Protein AF-0000000080755900 (afdb_homodimer)

Organism: Azotobacter vinelandii (strain DJ / ATCC BAA-1303) (NCBI:txid322710)

Foldseek 3Di:
DVLLLVLLLVLLCVLQVQLVCCLVPVQVVQVVVVDHDPDPVSSVVSNCVSRVVSNVLSVLSVVQSVDPVSSLVNLVVLLVVLVVVLVVVVVCCVVVVDDDDPVRVVVNVVSVVSNVSSVVVNVPRPDDPDPDPPDPPDPDPCVVVVVVVVVVVPPPDPPDPPPPPPD/DVLLLVLLLVLLCVLQVQLVCCLVPVQVVQVVVVDHDPDPVSSVVSNCVSRVVSNVLSVLSVVQSVDPVSSLVNLVVLLVVLVVVLVVVVVCCVVVVDDDDPVRVVVNVVSVVSNVSSVVVNVPRPDDPDPDPPDPPDPDPCVVVVVVVVVVVPPDDPPDPPPPPPD

Sequence (334 aa):
MLFARIVLLLQVVVMGGVGLAYWLRPYEMANLNGMLLMEAVSASNTRVYYGGLQLGLALFLLWSTRRPERVRSALVLLVMMQAALVLARIGALWLDGGTLRNLDIGALSYKLLSALLALLALYRLKPEPAVAPPLPATPAPGAFDDDFERLHRQEPSPDRPDETRHDMLFARIVLLLQVVVMGGVGLAYWLRPYEMANLNGMLLMEAVSASNTRVYYGGLQLGLALFLLWSTRRPERVRSALVLLVMMQAALVLARIGALWLDGGTLRNLDIGALSYKLLSALLALLALYRLKPEPAVAPPLPATPAPGAFDDDFERLHRQEPSPDRPDETRHD

InterPro domains:
  IPR025597 Protein of unknown function DUF4345 [PF14248] (4-121)

pLDDT: mean 84.75, std 16.72, range [31.64, 98.81]

Structure (mmCIF, N/CA/C/O backbone):
data_AF-0000000080755900-model_v1
#
loop_
_entity.id
_entity.type
_entity.pdbx_description
1 polymer 'DUF4345 domain-containing protein'
#
loop_
_atom_site.group_PDB
_atom_site.id
_atom_site.type_symbol
_atom_site.label_atom_id
_atom_site.label_alt_id
_atom_site.label_comp_id
_atom_site.label_asym_id
_atom_site.label_entity_id
_atom_site.label_seq_id
_atom_site.pdbx_PDB_ins_code
_atom_site.Cartn_x
_atom_site.Cartn_y
_atom_site.Cartn_z
_atom_site.occupancy
_atom_site.B_iso_or_equiv
_atom_site.auth_seq_id
_atom_site.auth_comp_id
_atom_site.auth_asym_id
_atom_site.auth_atom_id
_atom_site.pdbx_PDB_model_num
ATOM 1 N N . MET A 1 1 ? 12.922 20.359 1.308 1 90.38 1 MET A N 1
ATOM 2 C CA . MET A 1 1 ? 11.719 19.844 0.654 1 90.38 1 MET A CA 1
ATOM 3 C C . MET A 1 1 ? 12.062 19.172 -0.674 1 90.38 1 MET A C 1
ATOM 5 O O . MET A 1 1 ? 11.391 18.234 -1.091 1 90.38 1 MET A O 1
ATOM 9 N N . LEU A 1 2 ? 13.133 19.656 -1.317 1 93.62 2 LEU A N 1
ATOM 10 C CA . LEU A 1 2 ? 13.477 19.094 -2.619 1 93.62 2 LEU A CA 1
ATOM 11 C C . LEU A 1 2 ? 13.898 17.625 -2.486 1 93.62 2 LEU A C 1
ATOM 13 O O . LEU A 1 2 ? 13.461 16.781 -3.264 1 93.62 2 LEU A O 1
ATOM 17 N N . PHE A 1 3 ? 14.773 17.359 -1.574 1 97.19 3 PHE A N 1
ATOM 18 C CA . PHE A 1 3 ? 15.234 15.992 -1.348 1 97.19 3 PHE A CA 1
ATOM 19 C C . PHE A 1 3 ? 14.062 15.062 -1.077 1 97.19 3 PHE A C 1
ATOM 21 O O . PHE A 1 3 ? 13.969 13.984 -1.67 1 97.19 3 PHE A O 1
ATOM 28 N N . ALA A 1 4 ? 13.156 15.438 -0.256 1 97.75 4 ALA A N 1
ATOM 29 C CA . ALA A 1 4 ? 11.977 14.648 0.081 1 97.75 4 ALA A CA 1
ATOM 30 C C . ALA A 1 4 ? 11.109 14.391 -1.153 1 97.75 4 ALA A C 1
ATOM 32 O O . ALA A 1 4 ? 10.625 13.281 -1.359 1 97.75 4 ALA A O 1
ATOM 33 N N . ARG A 1 5 ? 10.984 15.391 -1.95 1 97.62 5 ARG A N 1
ATOM 34 C CA . ARG A 1 5 ? 10.188 15.25 -3.166 1 97.62 5 ARG A CA 1
ATOM 35 C C . ARG A 1 5 ? 10.836 14.273 -4.137 1 97.62 5 ARG A C 1
ATOM 37 O O . ARG A 1 5 ? 10.148 13.492 -4.801 1 97.62 5 ARG A O 1
ATOM 44 N N . ILE A 1 6 ? 12.086 14.289 -4.215 1 98.19 6 ILE A N 1
ATOM 45 C CA . ILE A 1 6 ? 12.812 13.391 -5.102 1 98.19 6 ILE A CA 1
ATOM 46 C C . ILE A 1 6 ? 12.641 11.945 -4.621 1 98.19 6 ILE A C 1
ATOM 48 O O . ILE A 1 6 ? 12.414 11.039 -5.43 1 98.19 6 ILE A O 1
ATOM 52 N N . VAL A 1 7 ? 12.789 11.75 -3.291 1 98.5 7 VAL A N 1
ATOM 53 C CA . VAL A 1 7 ? 12.609 10.422 -2.713 1 98.5 7 VAL A CA 1
ATOM 54 C C . VAL A 1 7 ? 11.211 9.898 -3.039 1 98.5 7 VAL A C 1
ATOM 56 O O . VAL A 1 7 ? 11.062 8.75 -3.463 1 98.5 7 VAL A O 1
ATOM 59 N N . LEU A 1 8 ? 10.211 10.758 -2.928 1 98.75 8 LEU A N 1
ATOM 60 C CA . LEU A 1 8 ? 8.836 10.344 -3.189 1 98.75 8 LEU A CA 1
ATOM 61 C C . LEU A 1 8 ? 8.625 10.062 -4.676 1 98.75 8 LEU A C 1
ATOM 63 O O . LEU A 1 8 ? 7.996 9.07 -5.039 1 98.75 8 LEU A O 1
ATOM 67 N N . LEU A 1 9 ? 9.195 10.898 -5.531 1 98.69 9 LEU A N 1
ATOM 68 C CA . LEU A 1 9 ? 9.016 10.734 -6.969 1 98.69 9 LEU A CA 1
ATOM 69 C C . LEU A 1 9 ? 9.711 9.469 -7.465 1 98.69 9 LEU A C 1
ATOM 71 O O . LEU A 1 9 ? 9.227 8.812 -8.391 1 98.69 9 LEU A O 1
ATOM 75 N N . LEU A 1 10 ? 10.828 9.148 -6.859 1 98.56 10 LEU A N 1
ATOM 76 C CA . LEU A 1 10 ? 11.5 7.895 -7.188 1 98.56 10 LEU A CA 1
ATOM 77 C C . LEU A 1 10 ? 10.586 6.707 -6.891 1 98.56 10 LEU A C 1
ATOM 79 O O . LEU A 1 10 ? 10.5 5.773 -7.691 1 98.56 10 LEU A O 1
ATOM 83 N N . GLN A 1 11 ? 9.938 6.742 -5.777 1 98.62 11 GLN A N 1
ATOM 84 C CA . GLN A 1 11 ? 9.016 5.668 -5.414 1 98.62 11 GLN A CA 1
ATOM 85 C C . GLN A 1 11 ? 7.812 5.633 -6.359 1 98.62 11 GLN A C 1
ATOM 87 O O . GLN A 1 11 ? 7.309 4.559 -6.691 1 98.62 11 GLN A O 1
ATOM 92 N N . VAL A 1 12 ? 7.336 6.836 -6.789 1 98.81 12 VAL A N 1
ATOM 93 C CA . VAL A 1 12 ? 6.227 6.918 -7.734 1 98.81 12 VAL A CA 1
ATOM 94 C C . VAL A 1 12 ? 6.598 6.199 -9.031 1 98.81 12 VAL A C 1
ATOM 96 O O . VAL A 1 12 ? 5.801 5.43 -9.57 1 98.81 12 VAL A O 1
ATOM 99 N N . VAL A 1 13 ? 7.828 6.371 -9.492 1 98.62 13 VAL A N 1
ATOM 100 C CA . VAL A 1 13 ? 8.281 5.785 -10.75 1 98.62 13 VAL A CA 1
ATOM 101 C C . VAL A 1 13 ? 8.414 4.27 -10.602 1 98.62 13 VAL A C 1
ATOM 103 O O . VAL A 1 13 ? 7.969 3.51 -11.461 1 98.62 13 VAL A O 1
ATOM 106 N N . VAL A 1 14 ? 8.977 3.844 -9.492 1 97.75 14 VAL A N 1
ATOM 107 C CA . VAL A 1 14 ? 9.211 2.42 -9.289 1 97.75 14 VAL A CA 1
ATOM 108 C C . VAL A 1 14 ? 7.883 1.698 -9.078 1 97.75 14 VAL A C 1
ATOM 110 O O . VAL A 1 14 ? 7.57 0.741 -9.789 1 97.75 14 VAL A O 1
ATOM 113 N N . MET A 1 15 ? 7.062 2.174 -8.141 1 98 15 MET A N 1
ATOM 114 C CA . MET A 1 15 ? 5.785 1.535 -7.848 1 98 15 MET A CA 1
ATOM 115 C C . MET A 1 15 ? 4.824 1.672 -9.023 1 98 15 MET A C 1
ATOM 117 O O . MET A 1 15 ? 4.078 0.742 -9.336 1 98 15 MET A O 1
ATOM 121 N N . GLY A 1 16 ? 4.863 2.861 -9.648 1 98.44 16 GLY A N 1
ATOM 122 C CA . GLY A 1 16 ? 4.035 3.039 -10.828 1 98.44 16 GLY A CA 1
ATOM 123 C C . GLY A 1 16 ? 4.434 2.135 -11.977 1 98.44 16 GLY A C 1
ATOM 124 O O . GLY A 1 16 ? 3.576 1.533 -12.625 1 98.44 16 GLY A O 1
ATOM 125 N N . GLY A 1 17 ? 5.738 1.988 -12.266 1 98.06 17 GLY A N 1
ATOM 126 C CA . GLY A 1 17 ? 6.234 1.142 -13.336 1 98.06 17 GLY A CA 1
ATOM 127 C C . GLY A 1 17 ? 5.98 -0.335 -13.094 1 98.06 17 GLY A C 1
ATOM 128 O O . GLY A 1 17 ? 5.465 -1.03 -13.977 1 98.06 17 GLY A O 1
ATOM 129 N N . VAL A 1 18 ? 6.281 -0.802 -11.898 1 96.44 18 VAL A N 1
ATOM 130 C CA . VAL A 1 18 ? 6.078 -2.207 -11.562 1 96.44 18 VAL A CA 1
ATOM 131 C C . VAL A 1 18 ? 4.582 -2.516 -11.516 1 96.44 18 VAL A C 1
ATOM 133 O O . VAL A 1 18 ? 4.141 -3.561 -12 1 96.44 18 VAL A O 1
ATOM 136 N N . GLY A 1 19 ? 3.812 -1.595 -10.883 1 97.88 19 GLY A N 1
ATOM 137 C CA . GLY A 1 19 ? 2.369 -1.772 -10.859 1 97.88 19 GLY A CA 1
ATOM 138 C C . GLY A 1 19 ? 1.753 -1.874 -12.234 1 97.88 19 GLY A C 1
ATOM 139 O O . GLY A 1 19 ? 0.898 -2.729 -12.484 1 97.88 19 GLY A O 1
ATOM 140 N N . LEU A 1 20 ? 2.223 -1.059 -13.133 1 98.12 20 LEU A N 1
ATOM 141 C CA . LEU A 1 20 ? 1.712 -1.08 -14.492 1 98.12 20 LEU A CA 1
ATOM 142 C C . LEU A 1 20 ? 2.123 -2.363 -15.211 1 98.12 20 LEU A C 1
ATOM 144 O O . LEU A 1 20 ? 1.337 -2.936 -15.969 1 98.12 20 LEU A O 1
ATOM 148 N N . ALA A 1 21 ? 3.324 -2.812 -15 1 97.69 21 ALA A N 1
ATOM 149 C CA . ALA A 1 21 ? 3.801 -4.055 -15.602 1 97.69 21 ALA A CA 1
ATOM 150 C C . ALA A 1 21 ? 2.953 -5.242 -15.148 1 97.69 21 ALA A C 1
ATOM 152 O O . ALA A 1 21 ? 2.541 -6.066 -15.977 1 97.69 21 ALA A O 1
ATOM 153 N N . TYR A 1 22 ? 2.664 -5.234 -13.852 1 96.69 22 TYR A N 1
ATOM 154 C CA . TYR A 1 22 ? 1.841 -6.316 -13.328 1 96.69 22 TYR A CA 1
ATOM 155 C C . TYR A 1 22 ? 0.411 -6.215 -13.844 1 96.69 22 TYR A C 1
ATOM 157 O O . TYR A 1 22 ? -0.25 -7.234 -14.062 1 96.69 22 TYR A O 1
ATOM 165 N N . TRP A 1 23 ? -0.038 -5.031 -13.969 1 97.25 23 TRP A N 1
ATOM 166 C CA . TRP A 1 23 ? -1.414 -4.883 -14.43 1 97.25 23 TRP A CA 1
ATOM 167 C C . TRP A 1 23 ? -1.537 -5.258 -15.906 1 97.25 23 TRP A C 1
ATOM 169 O O . TRP A 1 23 ? -2.514 -5.891 -16.312 1 97.25 23 TRP A O 1
ATOM 179 N N . LEU A 1 24 ? -0.53 -5.02 -16.766 1 96.38 24 LEU A N 1
ATOM 180 C CA . LEU A 1 24 ? -0.578 -5.262 -18.203 1 96.38 24 LEU A CA 1
ATOM 181 C C . LEU A 1 24 ? -0.178 -6.699 -18.531 1 96.38 24 LEU A C 1
ATOM 183 O O . LEU A 1 24 ? -0.699 -7.297 -19.469 1 96.38 24 LEU A O 1
ATOM 187 N N . ARG A 1 25 ? 0.785 -7.242 -17.766 1 96.5 25 ARG A N 1
ATOM 188 C CA . ARG A 1 25 ? 1.339 -8.555 -18.062 1 96.5 25 ARG A CA 1
ATOM 189 C C . ARG A 1 25 ? 1.403 -9.422 -16.812 1 96.5 25 ARG A C 1
ATOM 191 O O . ARG A 1 25 ? 2.482 -9.867 -16.422 1 96.5 25 ARG A O 1
ATOM 198 N N . PRO A 1 26 ? 0.242 -9.734 -16.297 1 95.31 26 PRO A N 1
ATOM 199 C CA . PRO A 1 26 ? 0.226 -10.469 -15.023 1 95.31 26 PRO A CA 1
ATOM 200 C C . PRO A 1 26 ? 0.859 -11.852 -15.133 1 95.31 26 PRO A C 1
ATOM 202 O O . PRO A 1 26 ? 1.551 -12.297 -14.211 1 95.31 26 PRO A O 1
ATOM 205 N N . TYR A 1 27 ? 0.746 -12.578 -16.281 1 94.56 27 TYR A N 1
ATOM 206 C CA . TYR A 1 27 ? 1.288 -13.922 -16.438 1 94.56 27 TYR A CA 1
ATOM 207 C C . TYR A 1 27 ? 2.811 -13.898 -16.484 1 94.56 27 TYR A C 1
ATOM 209 O O . TYR A 1 27 ? 3.471 -14.656 -15.773 1 94.56 27 TYR A O 1
ATOM 217 N N . GLU A 1 28 ? 3.283 -12.977 -17.266 1 95.38 28 GLU A N 1
ATOM 218 C CA . GLU A 1 28 ? 4.73 -12.875 -17.406 1 95.38 28 GLU A CA 1
ATOM 219 C C . GLU A 1 28 ? 5.387 -12.461 -16.094 1 95.38 28 GLU A C 1
ATOM 221 O O . GLU A 1 28 ? 6.398 -13.031 -15.688 1 95.38 28 GLU A O 1
ATOM 226 N N . MET A 1 29 ? 4.773 -11.539 -15.453 1 94.25 29 MET A N 1
ATOM 227 C CA . MET A 1 29 ? 5.34 -11.047 -14.203 1 94.25 29 MET A CA 1
ATOM 228 C C . MET A 1 29 ? 5.273 -12.109 -13.117 1 94.25 29 MET A C 1
ATOM 230 O O . MET A 1 29 ? 6.219 -12.273 -12.344 1 94.25 29 MET A O 1
ATOM 234 N N . ALA A 1 30 ? 4.203 -12.828 -13.039 1 92.75 30 ALA A N 1
ATOM 235 C CA . ALA A 1 30 ? 4.059 -13.906 -12.062 1 92.75 30 ALA A CA 1
ATOM 236 C C . ALA A 1 30 ? 5.074 -15.016 -12.32 1 92.75 30 ALA A C 1
ATOM 238 O O . ALA A 1 30 ? 5.68 -15.547 -11.383 1 92.75 30 ALA A O 1
ATOM 239 N N . ASN A 1 31 ? 5.273 -15.305 -13.562 1 92 31 ASN A N 1
ATOM 240 C CA . ASN A 1 31 ? 6.223 -16.359 -13.93 1 92 31 ASN A CA 1
ATOM 241 C C . ASN A 1 31 ? 7.648 -15.977 -13.547 1 92 31 ASN A C 1
ATOM 243 O O . ASN A 1 31 ? 8.43 -16.828 -13.117 1 92 31 ASN A O 1
ATOM 247 N N . LEU A 1 32 ? 7.957 -14.703 -13.68 1 88.38 32 LEU A N 1
ATOM 248 C CA . LEU A 1 32 ? 9.273 -14.203 -13.289 1 88.38 32 LEU A CA 1
ATOM 249 C C . LEU A 1 32 ? 9.516 -14.422 -11.797 1 88.38 32 LEU A C 1
ATOM 251 O O . LEU A 1 32 ? 10.664 -14.594 -11.375 1 88.38 32 LEU A O 1
ATOM 255 N N . ASN A 1 33 ? 8.414 -14.609 -11 1 87.38 33 ASN A N 1
ATOM 256 C CA . ASN A 1 33 ? 8.516 -14.781 -9.555 1 87.38 33 ASN A CA 1
ATOM 257 C C . ASN A 1 33 ? 8.281 -16.234 -9.148 1 87.38 33 ASN A C 1
ATOM 259 O O . ASN A 1 33 ? 8.109 -16.531 -7.965 1 87.38 33 ASN A O 1
ATOM 263 N N . GLY A 1 34 ? 8.156 -17.109 -10.172 1 88.69 34 GLY A N 1
ATOM 264 C CA . GLY A 1 34 ? 7.988 -18.531 -9.891 1 88.69 34 GLY A CA 1
ATOM 265 C C . GLY A 1 34 ? 6.562 -18.891 -9.531 1 88.69 34 GLY A C 1
ATOM 266 O O . GLY A 1 34 ? 6.332 -19.812 -8.742 1 88.69 34 GLY A O 1
ATOM 267 N N . MET A 1 35 ? 5.684 -18.109 -10.016 1 91.81 35 MET A N 1
ATOM 268 C CA . MET A 1 35 ? 4.266 -18.359 -9.781 1 91.81 35 MET A CA 1
ATOM 269 C C . MET A 1 35 ? 3.561 -18.75 -11.078 1 91.81 35 MET A C 1
ATOM 271 O O . MET A 1 35 ? 3.859 -18.188 -12.141 1 91.81 35 MET A O 1
ATOM 275 N N . LEU A 1 36 ? 2.68 -19.672 -10.906 1 93.06 36 LEU A N 1
ATOM 276 C CA . LEU A 1 36 ? 1.805 -20.016 -12.023 1 93.06 36 LEU A CA 1
ATOM 277 C C . LEU A 1 36 ? 0.364 -19.625 -11.727 1 93.06 36 LEU A C 1
ATOM 279 O O . LEU A 1 36 ? -0.166 -19.938 -10.656 1 93.06 36 LEU A O 1
ATOM 283 N N . LEU A 1 37 ? -0.113 -18.812 -12.656 1 92 37 LEU A N 1
ATOM 284 C CA . LEU A 1 37 ? -1.522 -18.438 -12.578 1 92 37 LEU A CA 1
ATOM 285 C C . LEU A 1 37 ? -2.391 -19.438 -13.328 1 92 37 LEU A C 1
ATOM 287 O O . LEU A 1 37 ? -2.418 -19.438 -14.562 1 92 37 LEU A O 1
ATOM 291 N N . MET A 1 38 ? -3.148 -20.234 -12.594 1 88.06 38 MET A N 1
ATOM 292 C CA . MET A 1 38 ? -3.826 -21.391 -13.188 1 88.06 38 MET A CA 1
ATOM 293 C C . MET A 1 38 ? -5.207 -21 -13.703 1 88.06 38 MET A C 1
ATOM 295 O O . MET A 1 38 ? -5.742 -21.656 -14.602 1 88.06 38 MET A O 1
ATOM 299 N N . GLU A 1 39 ? -5.801 -19.969 -13.109 1 84.12 39 GLU A N 1
ATOM 300 C CA . GLU A 1 39 ? -7.148 -19.562 -13.477 1 84.12 39 GLU A CA 1
ATOM 301 C C . GLU A 1 39 ? -7.184 -18.078 -13.867 1 84.12 39 GLU A C 1
ATOM 303 O O . GLU A 1 39 ? -6.316 -17.297 -13.453 1 84.12 39 GLU A O 1
ATOM 308 N N . ALA A 1 40 ? -8.188 -17.766 -14.625 1 83.75 40 ALA A N 1
ATOM 309 C CA . ALA A 1 40 ? -8.352 -16.391 -15.047 1 83.75 40 ALA A CA 1
ATOM 310 C C . ALA A 1 40 ? -8.516 -15.461 -13.844 1 83.75 40 ALA A C 1
ATOM 312 O O . ALA A 1 40 ? -8.062 -14.312 -13.867 1 83.75 40 ALA A O 1
ATOM 313 N N . VAL A 1 41 ? -9.094 -16.016 -12.82 1 83.38 41 VAL A N 1
ATOM 314 C CA . VAL A 1 41 ? -9.344 -15.219 -11.625 1 83.38 41 VAL A CA 1
ATOM 315 C C . VAL A 1 41 ? -8.016 -14.859 -10.953 1 83.38 41 VAL A C 1
ATOM 317 O O . VAL A 1 41 ? -7.879 -13.773 -10.383 1 83.38 41 VAL A O 1
ATOM 320 N N . SER A 1 42 ? -7.07 -15.75 -11.047 1 89.12 42 SER A N 1
ATOM 321 C CA . SER A 1 42 ? -5.781 -15.461 -10.43 1 89.12 42 SER A CA 1
ATOM 322 C C . SER A 1 42 ? -5.043 -14.359 -11.188 1 89.12 42 SER A C 1
ATOM 324 O O . SER A 1 42 ? -4.324 -13.562 -10.578 1 89.12 42 SER A O 1
ATOM 326 N N . ALA A 1 43 ? -5.188 -14.344 -12.508 1 91.12 43 ALA A N 1
ATOM 327 C CA . ALA A 1 43 ? -4.605 -13.258 -13.297 1 91.12 43 ALA A CA 1
ATOM 328 C C . ALA A 1 43 ? -5.258 -11.922 -12.945 1 91.12 43 ALA A C 1
ATOM 330 O O . ALA A 1 43 ? -4.566 -10.906 -12.797 1 91.12 43 ALA A O 1
ATOM 331 N N . SER A 1 44 ? -6.523 -11.961 -12.828 1 91.06 44 SER A N 1
ATOM 332 C CA . SER A 1 44 ? -7.262 -10.758 -12.445 1 91.06 44 SER A CA 1
ATOM 333 C C . SER A 1 44 ? -6.844 -10.266 -11.062 1 91.06 44 SER A C 1
ATOM 335 O O . SER A 1 44 ? -6.652 -9.07 -10.859 1 91.06 44 SER A O 1
ATOM 337 N N . ASN A 1 45 ? -6.66 -11.156 -10.062 1 89.69 45 ASN A N 1
ATOM 338 C CA . ASN A 1 45 ? -6.234 -10.805 -8.711 1 89.69 45 ASN A CA 1
ATOM 339 C C . ASN A 1 45 ? -4.82 -10.234 -8.703 1 89.69 45 ASN A C 1
ATOM 341 O O . ASN A 1 45 ? -4.512 -9.336 -7.922 1 89.69 45 ASN A O 1
ATOM 345 N N . THR A 1 46 ? -4 -10.805 -9.57 1 92.81 46 THR A N 1
ATOM 346 C CA . THR A 1 46 ? -2.639 -10.297 -9.695 1 92.81 46 THR A CA 1
ATOM 347 C C . THR A 1 46 ? -2.641 -8.859 -10.211 1 92.81 46 THR A C 1
ATOM 349 O O . THR A 1 46 ? -1.91 -8.008 -9.695 1 92.81 46 THR A O 1
ATOM 352 N N . ARG A 1 47 ? -3.473 -8.539 -11.18 1 95 47 ARG A N 1
ATOM 353 C CA . ARG A 1 47 ? -3.617 -7.184 -11.695 1 95 47 ARG A CA 1
ATOM 354 C C . ARG A 1 47 ? -4.062 -6.223 -10.602 1 95 47 ARG A C 1
ATOM 356 O O . ARG A 1 47 ? -3.6 -5.082 -10.539 1 95 47 ARG A O 1
ATOM 363 N N . VAL A 1 48 ? -4.914 -6.738 -9.773 1 94.38 48 VAL A N 1
ATOM 364 C CA . VAL A 1 48 ? -5.516 -5.879 -8.758 1 94.38 48 VAL A CA 1
ATOM 365 C C . VAL A 1 48 ? -4.523 -5.656 -7.617 1 94.38 48 VAL A C 1
ATOM 367 O O . VAL A 1 48 ? -4.172 -4.516 -7.309 1 94.38 48 VAL A O 1
ATOM 370 N N . TYR A 1 49 ? -3.945 -6.676 -7.066 1 93.31 49 TYR A N 1
ATOM 371 C CA . TYR A 1 49 ? -3.15 -6.555 -5.848 1 93.31 49 TYR A CA 1
ATOM 372 C C . TYR A 1 49 ? -1.735 -6.082 -6.168 1 93.31 49 TYR A C 1
ATOM 374 O O . TYR A 1 49 ? -1.244 -5.121 -5.574 1 93.31 49 TYR A O 1
ATOM 382 N N . TYR A 1 50 ? -1.064 -6.73 -7.176 1 94.06 50 TYR A N 1
ATOM 383 C CA . TYR A 1 50 ? 0.294 -6.336 -7.531 1 94.06 50 TYR A CA 1
ATOM 384 C C . TYR A 1 50 ? 0.292 -5.062 -8.367 1 94.06 50 TYR A C 1
ATOM 386 O O . TYR A 1 50 ? 1.218 -4.25 -8.273 1 94.06 50 TYR A O 1
ATOM 394 N N . GLY A 1 51 ? -0.745 -4.973 -9.18 1 96.62 51 GLY A N 1
ATOM 395 C CA . GLY A 1 51 ? -0.824 -3.809 -10.047 1 96.62 51 GLY A CA 1
ATOM 396 C C . GLY A 1 51 ? -1.554 -2.641 -9.406 1 96.62 51 GLY A C 1
ATOM 397 O O . GLY A 1 51 ? -0.935 -1.635 -9.055 1 96.62 51 GLY A O 1
ATOM 398 N N . GLY A 1 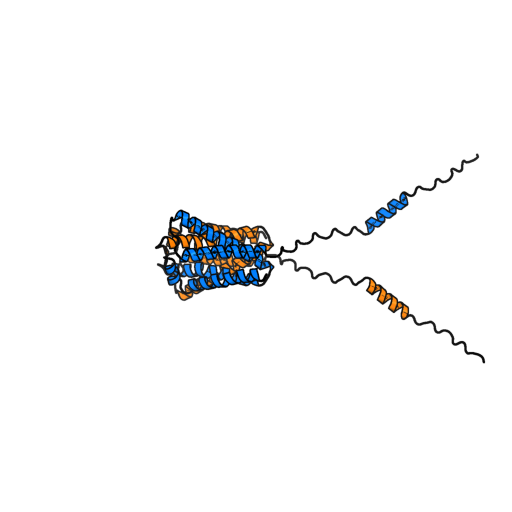52 ? -2.838 -2.838 -9.164 1 97.5 52 GLY A N 1
ATOM 399 C CA . GLY A 1 52 ? -3.707 -1.774 -8.688 1 97.5 52 GLY A CA 1
ATOM 400 C C . GLY A 1 52 ? -3.244 -1.17 -7.375 1 97.5 52 GLY A C 1
ATOM 401 O O . GLY A 1 52 ? -3.27 0.051 -7.203 1 97.5 52 GLY A O 1
ATOM 402 N N . LEU A 1 53 ? -2.875 -2.02 -6.422 1 97.5 53 LEU A N 1
ATOM 403 C CA . LEU A 1 53 ? -2.434 -1.532 -5.121 1 97.5 53 LEU A CA 1
ATOM 404 C C . LEU A 1 53 ? -1.228 -0.611 -5.266 1 97.5 53 LEU A C 1
ATOM 406 O O . LEU A 1 53 ? -1.199 0.477 -4.688 1 97.5 53 LEU A O 1
ATOM 410 N N . GLN A 1 54 ? -0.213 -1.025 -6.066 1 98.12 54 GLN A N 1
ATOM 411 C CA . GLN A 1 54 ? 0.991 -0.224 -6.258 1 98.12 54 GLN A CA 1
ATOM 412 C C . GLN A 1 54 ? 0.675 1.076 -6.992 1 98.12 54 GLN A C 1
ATOM 414 O O . GLN A 1 54 ? 1.249 2.123 -6.688 1 98.12 54 GLN A O 1
ATOM 419 N N . LEU A 1 55 ? -0.215 0.996 -7.898 1 98.56 55 LEU A N 1
ATOM 420 C CA . LEU A 1 55 ? -0.605 2.197 -8.625 1 98.56 55 LEU A CA 1
ATOM 421 C C . LEU A 1 55 ? -1.309 3.189 -7.707 1 98.56 55 LEU A C 1
ATOM 423 O O . LEU A 1 55 ? -1.091 4.398 -7.809 1 98.56 55 LEU A O 1
ATOM 427 N N . GLY A 1 56 ? -2.201 2.668 -6.836 1 98.69 56 GLY A N 1
ATOM 428 C CA . GLY A 1 56 ? -2.84 3.531 -5.855 1 98.69 56 GLY A CA 1
ATOM 429 C C . GLY A 1 56 ? -1.855 4.199 -4.914 1 98.69 56 GLY A C 1
ATOM 430 O O . GLY A 1 56 ? -1.986 5.387 -4.613 1 98.69 56 GLY A O 1
ATOM 431 N N . LEU A 1 57 ? -0.858 3.467 -4.457 1 98.75 57 LEU A N 1
ATOM 432 C CA . LEU A 1 57 ? 0.188 4.012 -3.598 1 98.75 57 LEU A CA 1
ATOM 433 C C . LEU A 1 57 ? 0.999 5.074 -4.336 1 98.75 57 LEU A C 1
ATOM 435 O O . LEU A 1 57 ? 1.318 6.121 -3.771 1 98.75 57 LEU A O 1
ATOM 439 N N . ALA A 1 58 ? 1.334 4.754 -5.602 1 98.81 58 ALA A N 1
ATOM 440 C CA . ALA A 1 58 ? 2.074 5.715 -6.414 1 98.81 58 ALA A CA 1
ATOM 441 C C . ALA A 1 58 ? 1.3 7.023 -6.559 1 98.81 58 ALA A C 1
ATOM 443 O O . ALA A 1 58 ? 1.878 8.109 -6.465 1 98.81 58 ALA A O 1
ATOM 444 N N . LEU A 1 59 ? 0.02 6.934 -6.777 1 98.81 59 LEU A N 1
ATOM 445 C CA . LEU A 1 59 ? -0.824 8.117 -6.918 1 98.81 59 LEU A CA 1
ATOM 446 C C . LEU A 1 59 ? -0.823 8.938 -5.633 1 98.81 59 LEU A C 1
ATOM 448 O O . LEU A 1 59 ? -0.743 10.164 -5.676 1 98.81 59 LEU A O 1
ATOM 452 N N . PHE A 1 60 ? -0.936 8.242 -4.488 1 98.81 60 PHE A N 1
ATOM 453 C CA . PHE A 1 60 ? -0.911 8.938 -3.207 1 98.81 60 PHE A CA 1
ATOM 454 C C . PHE A 1 60 ? 0.415 9.664 -3.012 1 98.81 60 PHE A C 1
ATOM 456 O O . PHE A 1 60 ? 0.439 10.812 -2.562 1 98.81 60 PHE A O 1
ATOM 463 N N . LEU A 1 61 ? 1.512 8.961 -3.307 1 98.81 61 LEU A N 1
ATOM 464 C CA . LEU A 1 61 ? 2.822 9.578 -3.141 1 98.81 61 LEU A CA 1
ATOM 465 C C . LEU A 1 61 ? 2.973 10.789 -4.062 1 98.81 61 LEU A C 1
ATOM 467 O O . LEU A 1 61 ? 3.525 11.812 -3.664 1 98.81 61 LEU A O 1
ATOM 471 N N . LEU A 1 62 ? 2.479 10.656 -5.301 1 98.69 62 LEU A N 1
ATOM 472 C CA . LEU A 1 62 ? 2.516 11.766 -6.242 1 98.69 62 LEU A CA 1
ATOM 473 C C . LEU A 1 62 ? 1.688 12.945 -5.727 1 98.69 62 LEU A C 1
ATOM 475 O O . LEU A 1 62 ? 2.145 14.086 -5.75 1 98.69 62 LEU A O 1
ATOM 479 N N . TRP A 1 63 ? 0.502 12.633 -5.238 1 97.88 63 TRP A N 1
ATOM 480 C CA . TRP A 1 63 ? -0.393 13.633 -4.668 1 97.88 63 TRP A CA 1
ATOM 481 C C . TRP A 1 63 ? 0.261 14.336 -3.482 1 97.88 63 TRP A C 1
ATOM 483 O O . TRP A 1 63 ? 0.103 15.547 -3.305 1 97.88 63 TRP A O 1
ATOM 493 N N . SER A 1 64 ? 0.972 13.617 -2.709 1 97.44 64 SER A N 1
ATOM 494 C CA . SER A 1 64 ? 1.566 14.141 -1.481 1 97.44 64 SER A CA 1
ATOM 495 C C . SER A 1 64 ? 2.676 15.141 -1.786 1 97.44 64 SER A C 1
ATOM 497 O O . SER A 1 64 ? 3.008 15.984 -0.948 1 97.44 64 SER A O 1
ATOM 499 N N . THR A 1 65 ? 3.287 15.078 -2.986 1 96.81 65 THR A N 1
ATOM 500 C CA . THR A 1 65 ? 4.414 15.945 -3.322 1 96.81 65 THR A CA 1
ATOM 501 C C . THR A 1 65 ? 3.957 17.391 -3.502 1 96.81 65 THR A C 1
ATOM 503 O O . THR A 1 65 ? 4.777 18.312 -3.512 1 96.81 65 THR A O 1
ATOM 506 N N . ARG A 1 66 ? 2.729 17.656 -3.562 1 94.38 66 ARG A N 1
ATOM 507 C CA . ARG A 1 66 ? 2.205 18.969 -3.93 1 94.38 66 ARG A CA 1
ATOM 508 C C . ARG A 1 66 ? 2.184 19.906 -2.727 1 94.38 66 ARG A C 1
ATOM 510 O O . ARG A 1 66 ? 2.139 21.125 -2.885 1 94.38 66 ARG A O 1
ATOM 517 N N . ARG A 1 67 ? 2.127 19.344 -1.483 1 91.12 67 ARG A N 1
ATOM 518 C CA . ARG A 1 67 ? 2.096 20.172 -0.282 1 91.12 67 ARG A CA 1
ATOM 519 C C . ARG A 1 67 ? 3.062 19.656 0.773 1 91.12 67 ARG A C 1
ATOM 521 O O . ARG A 1 67 ? 3.139 18.438 1.003 1 91.12 67 ARG A O 1
ATOM 528 N N . PRO A 1 68 ? 3.703 20.625 1.399 1 87.69 68 PRO A N 1
ATOM 529 C CA . PRO A 1 68 ? 4.699 20.219 2.396 1 87.69 68 PRO A CA 1
ATOM 530 C C . PRO A 1 68 ? 4.086 19.453 3.568 1 87.69 68 PRO A C 1
ATOM 532 O O . PRO A 1 68 ? 4.719 18.562 4.125 1 87.69 68 PRO A O 1
ATOM 535 N N . GLU A 1 69 ? 2.873 19.797 3.93 1 85.12 69 GLU A N 1
ATOM 536 C CA . GLU A 1 69 ? 2.213 19.141 5.059 1 85.12 69 GLU A CA 1
ATOM 537 C C . GLU A 1 69 ? 1.939 17.672 4.758 1 85.12 69 GLU A C 1
ATOM 539 O O . GLU A 1 69 ? 1.901 16.844 5.672 1 85.12 69 GLU A O 1
ATOM 544 N N . ARG A 1 70 ? 1.837 17.312 3.5 1 94.06 70 ARG A N 1
ATOM 545 C CA . ARG A 1 70 ? 1.511 15.961 3.066 1 94.06 70 ARG A CA 1
ATOM 546 C C . ARG A 1 70 ? 2.771 15.117 2.912 1 94.06 70 ARG A C 1
ATOM 548 O O . ARG A 1 70 ? 2.734 13.898 3.084 1 94.06 70 ARG A O 1
ATOM 555 N N . VAL A 1 71 ? 3.834 15.75 2.697 1 96.75 71 VAL A N 1
ATOM 556 C CA . VAL A 1 71 ? 5.094 15.078 2.406 1 96.75 71 VAL A CA 1
ATOM 557 C C . VAL A 1 71 ? 5.555 14.289 3.629 1 96.75 71 VAL A C 1
ATOM 559 O O . VAL A 1 71 ? 6.023 13.156 3.504 1 96.75 71 VAL A O 1
ATOM 562 N N . ARG A 1 72 ? 5.391 14.812 4.82 1 95.12 72 ARG A N 1
ATOM 563 C CA . ARG A 1 72 ? 5.824 14.125 6.031 1 95.12 72 ARG A CA 1
ATOM 564 C C . ARG A 1 72 ? 5.082 12.805 6.207 1 95.12 72 ARG A C 1
ATOM 566 O O . ARG A 1 72 ? 5.695 11.773 6.488 1 95.12 72 ARG A O 1
ATOM 573 N N . SER A 1 73 ? 3.77 12.883 6.039 1 96.31 73 SER A N 1
ATOM 574 C CA . SER A 1 73 ? 2.963 11.672 6.18 1 96.31 73 SER A CA 1
ATOM 575 C C . SER A 1 73 ? 3.359 10.617 5.148 1 96.31 73 SER A C 1
ATOM 577 O O . SER A 1 73 ? 3.416 9.43 5.461 1 96.31 73 SER A O 1
ATOM 579 N N . ALA A 1 74 ? 3.633 11.07 3.953 1 98.25 74 ALA A N 1
ATOM 580 C CA . ALA A 1 74 ? 4.027 10.148 2.889 1 98.25 74 ALA A CA 1
ATOM 581 C C . ALA A 1 74 ? 5.367 9.484 3.203 1 98.25 74 ALA A C 1
ATOM 583 O O . ALA A 1 74 ? 5.559 8.305 2.928 1 98.25 74 ALA A O 1
ATOM 584 N N . LEU A 1 75 ? 6.258 10.25 3.775 1 98.5 75 LEU A N 1
ATOM 585 C CA . LEU A 1 75 ? 7.559 9.703 4.137 1 98.5 75 LEU A CA 1
ATOM 586 C C . LEU A 1 75 ? 7.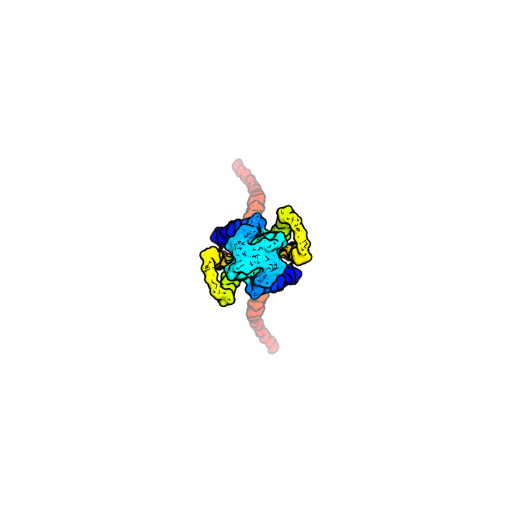43 8.688 5.27 1 98.5 75 LEU A C 1
ATOM 588 O O . LEU A 1 75 ? 8.102 7.656 5.258 1 98.5 75 LEU A O 1
ATOM 592 N N . VAL A 1 76 ? 6.602 8.953 6.23 1 97.81 76 VAL A N 1
ATOM 593 C CA . VAL A 1 76 ? 6.375 8.016 7.32 1 97.81 76 VAL A CA 1
ATOM 594 C C . VAL A 1 76 ? 5.766 6.727 6.773 1 97.81 76 VAL A C 1
ATOM 596 O O . VAL A 1 76 ? 6.156 5.629 7.176 1 97.81 76 VAL A O 1
ATOM 599 N N . LEU A 1 77 ? 4.824 6.887 5.852 1 98.69 77 LEU A N 1
ATOM 600 C CA . LEU A 1 77 ? 4.262 5.723 5.172 1 98.69 77 LEU A CA 1
ATOM 601 C C . LEU A 1 77 ? 5.359 4.887 4.527 1 98.69 77 LEU A C 1
ATOM 603 O O . LEU A 1 77 ? 5.402 3.666 4.699 1 98.69 77 LEU A O 1
ATOM 607 N N . LEU A 1 78 ? 6.215 5.555 3.838 1 98.75 78 LEU A N 1
ATOM 608 C CA . LEU A 1 78 ? 7.273 4.859 3.119 1 98.75 78 LEU A CA 1
ATOM 609 C C . LEU A 1 78 ? 8.203 4.125 4.086 1 98.75 78 LEU A C 1
ATOM 611 O O . LEU A 1 78 ? 8.594 2.984 3.832 1 98.75 78 LEU A O 1
ATOM 615 N N . VAL A 1 79 ? 8.547 4.754 5.176 1 98.56 79 VAL A N 1
ATOM 616 C CA . VAL A 1 79 ? 9.43 4.137 6.16 1 98.56 79 VAL A CA 1
ATOM 617 C C . VAL A 1 79 ? 8.766 2.889 6.734 1 98.56 79 VAL A C 1
ATOM 619 O O . VAL A 1 79 ? 9.367 1.815 6.773 1 98.56 79 VAL A O 1
ATOM 622 N N . MET A 1 80 ? 7.539 2.971 7.078 1 98.69 80 MET A N 1
ATOM 623 C CA . MET A 1 80 ? 6.844 1.855 7.715 1 98.69 80 MET A CA 1
ATOM 624 C C . MET A 1 80 ? 6.586 0.732 6.719 1 98.69 80 MET A C 1
ATOM 626 O O . MET A 1 80 ? 6.754 -0.444 7.043 1 98.69 80 MET A O 1
ATOM 630 N N . MET A 1 81 ? 6.176 1.11 5.547 1 98.69 81 MET A N 1
ATOM 631 C CA . MET A 1 81 ? 5.891 0.125 4.508 1 98.69 81 MET A CA 1
ATOM 632 C C . MET A 1 81 ? 7.156 -0.621 4.102 1 98.69 81 MET A C 1
ATOM 634 O O . MET A 1 81 ? 7.168 -1.853 4.059 1 98.69 81 MET A O 1
ATOM 638 N N . GLN A 1 82 ? 8.242 0.122 3.85 1 98.62 82 GLN A N 1
ATOM 639 C CA . GLN A 1 82 ? 9.484 -0.512 3.42 1 98.62 82 GLN A CA 1
ATOM 640 C C . GLN A 1 82 ? 10.102 -1.339 4.547 1 98.62 82 GLN A C 1
ATOM 642 O O . GLN A 1 82 ? 10.625 -2.426 4.305 1 98.62 82 GLN A O 1
ATOM 647 N N . ALA A 1 83 ? 10.062 -0.824 5.742 1 98.19 83 ALA A N 1
ATOM 648 C CA . ALA A 1 83 ? 10.57 -1.584 6.883 1 98.19 83 ALA A CA 1
ATOM 649 C C . ALA A 1 83 ? 9.805 -2.893 7.051 1 98.19 83 ALA A C 1
ATOM 651 O O . ALA A 1 83 ? 10.398 -3.938 7.328 1 98.19 83 ALA A O 1
ATOM 652 N N . ALA A 1 84 ? 8.461 -2.836 6.922 1 98.5 84 ALA A N 1
ATOM 653 C CA . ALA A 1 84 ? 7.645 -4.043 7.031 1 98.5 84 ALA A CA 1
ATOM 654 C C . ALA A 1 84 ? 8.008 -5.047 5.941 1 98.5 84 ALA A C 1
ATOM 656 O O . ALA A 1 84 ? 8.047 -6.254 6.191 1 98.5 84 ALA A O 1
ATOM 657 N N . LEU A 1 85 ? 8.242 -4.551 4.75 1 97.94 85 LEU A N 1
ATOM 658 C CA . LEU A 1 85 ? 8.625 -5.418 3.639 1 97.94 85 LEU A CA 1
ATOM 659 C C . LEU A 1 85 ? 9.969 -6.086 3.906 1 97.94 85 LEU A C 1
ATOM 661 O O . LEU A 1 85 ? 10.133 -7.281 3.65 1 97.94 85 LEU A O 1
ATOM 665 N N . VAL A 1 86 ? 10.93 -5.332 4.398 1 96.94 86 VAL A N 1
ATOM 666 C CA . VAL A 1 86 ? 12.258 -5.863 4.715 1 96.94 86 VAL A CA 1
ATOM 667 C C . VAL A 1 86 ? 12.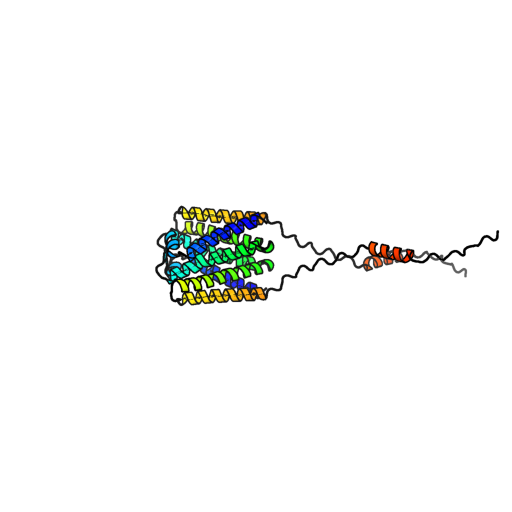141 -6.906 5.824 1 96.94 86 VAL A C 1
ATOM 669 O O . VAL A 1 86 ? 12.703 -8 5.715 1 96.94 86 VAL A O 1
ATOM 672 N N . LEU A 1 87 ? 11.406 -6.629 6.828 1 96.94 87 LEU A N 1
ATOM 673 C CA . LEU A 1 87 ? 11.234 -7.555 7.945 1 96.94 87 LEU A CA 1
ATOM 674 C C . LEU A 1 87 ? 10.508 -8.82 7.496 1 96.94 87 LEU A C 1
ATOM 676 O O . LEU A 1 87 ? 10.805 -9.914 7.977 1 96.94 87 LEU A O 1
ATOM 680 N N . ALA A 1 88 ? 9.531 -8.617 6.648 1 96.44 88 ALA A N 1
ATOM 681 C CA . ALA A 1 88 ? 8.828 -9.773 6.105 1 96.44 88 ALA A CA 1
ATOM 682 C C . ALA A 1 88 ? 9.789 -10.695 5.363 1 96.44 88 ALA A C 1
ATOM 684 O O . ALA A 1 88 ? 9.695 -11.922 5.477 1 96.44 88 ALA A O 1
ATOM 685 N N . ARG A 1 89 ? 10.711 -10.102 4.609 1 94.19 89 ARG A N 1
ATOM 686 C CA . ARG A 1 89 ? 11.688 -10.906 3.873 1 94.19 89 ARG A CA 1
ATOM 687 C C . ARG A 1 89 ? 12.641 -11.617 4.824 1 94.19 89 ARG A C 1
ATOM 689 O O . ARG A 1 89 ? 12.93 -12.797 4.648 1 94.19 89 ARG A O 1
ATOM 696 N N . ILE A 1 90 ? 13.148 -10.906 5.758 1 92.62 90 ILE A N 1
ATOM 697 C CA . ILE A 1 90 ? 14.062 -11.5 6.73 1 92.62 90 ILE A CA 1
ATOM 698 C C . ILE A 1 90 ? 13.367 -12.656 7.445 1 92.62 90 ILE A C 1
ATOM 700 O O . ILE A 1 90 ? 13.953 -13.727 7.617 1 92.62 90 ILE A O 1
ATOM 704 N N . GLY A 1 91 ? 12.117 -12.461 7.863 1 92.94 91 GLY A N 1
ATOM 705 C CA . GLY A 1 91 ? 11.344 -13.523 8.484 1 92.94 91 GLY A CA 1
ATOM 706 C C . GLY A 1 91 ? 11.117 -14.703 7.559 1 92.94 91 GLY A C 1
ATOM 707 O O . GLY A 1 91 ? 11.188 -15.859 7.992 1 92.94 91 GLY A O 1
ATOM 708 N N . ALA A 1 92 ? 10.805 -14.367 6.324 1 90.56 92 ALA A N 1
ATOM 709 C CA . ALA A 1 92 ? 10.57 -15.422 5.348 1 90.56 92 ALA A CA 1
ATOM 710 C C . ALA A 1 92 ? 11.828 -16.25 5.129 1 90.56 92 ALA A C 1
ATOM 712 O O . ALA A 1 92 ? 11.758 -17.484 4.992 1 90.56 92 ALA A O 1
ATOM 713 N N . LEU A 1 93 ? 12.992 -15.641 5.062 1 86.75 93 LEU A N 1
ATOM 714 C CA . LEU A 1 93 ? 14.258 -16.344 4.891 1 86.75 93 LEU A CA 1
ATOM 715 C C . LEU A 1 93 ? 14.523 -17.266 6.07 1 86.75 93 LEU A C 1
ATOM 717 O O . LEU A 1 93 ? 15.039 -18.375 5.891 1 86.75 93 LEU A O 1
ATOM 721 N N . TRP A 1 94 ? 14.211 -16.781 7.164 1 87.44 94 TRP A N 1
ATOM 722 C CA . TRP A 1 94 ? 14.406 -17.578 8.367 1 87.44 94 TRP A CA 1
ATOM 723 C C . TRP A 1 94 ? 13.484 -18.797 8.375 1 87.44 94 TRP A C 1
ATOM 725 O O . TRP A 1 94 ? 13.891 -19.891 8.773 1 87.44 94 TRP A O 1
ATOM 735 N N . LEU A 1 95 ? 12.273 -18.688 7.918 1 84.38 95 LEU A N 1
ATOM 736 C CA . LEU A 1 95 ? 11.266 -19.75 7.938 1 84.38 95 LEU A CA 1
ATOM 737 C C . LEU A 1 95 ? 11.508 -20.75 6.812 1 84.38 95 LEU A C 1
ATOM 739 O O . LEU A 1 95 ? 11.367 -21.953 7.008 1 84.38 95 LEU A O 1
ATOM 743 N N . ASP A 1 96 ? 11.844 -20.219 5.715 1 80.25 96 ASP A N 1
ATOM 744 C CA . ASP A 1 96 ? 11.883 -21.062 4.523 1 80.25 96 ASP A CA 1
ATOM 745 C C . ASP A 1 96 ? 13.273 -21.656 4.305 1 80.25 96 ASP A C 1
ATOM 747 O O . ASP A 1 96 ? 13.438 -22.625 3.57 1 80.25 96 ASP A O 1
ATOM 751 N N . GLY A 1 97 ? 14.242 -21.188 4.961 1 72.44 97 GLY A N 1
ATOM 752 C CA . GLY A 1 97 ? 15.602 -21.688 4.805 1 72.44 97 GLY A CA 1
ATOM 753 C C . GLY A 1 97 ? 16.141 -21.516 3.396 1 72.44 97 GLY A C 1
ATOM 754 O O . GLY A 1 97 ? 17.109 -22.172 3.014 1 72.44 97 GLY A O 1
ATOM 755 N N . GLY A 1 98 ? 15.539 -20.641 2.746 1 70.25 98 GLY A N 1
ATOM 756 C CA . GLY A 1 98 ? 15.969 -20.562 1.358 1 70.25 98 GLY A CA 1
ATOM 757 C C . GLY A 1 98 ? 17.031 -19.484 1.12 1 70.25 98 GLY A C 1
ATOM 758 O O . GLY A 1 98 ? 17.484 -18.844 2.062 1 70.25 98 GLY A O 1
ATOM 759 N N . THR A 1 99 ? 17.547 -19.703 -0.14 1 68.88 99 THR A N 1
ATOM 760 C CA . THR A 1 99 ? 18.547 -18.734 -0.592 1 68.88 99 THR A CA 1
ATOM 761 C C . THR A 1 99 ? 17.875 -17.609 -1.378 1 68.88 99 THR A C 1
ATOM 763 O O . THR A 1 99 ? 16.766 -17.781 -1.898 1 68.88 99 THR A O 1
ATOM 766 N N . LEU A 1 100 ? 18.547 -16.438 -1.225 1 73.56 100 LEU A N 1
ATOM 767 C CA . LEU A 1 100 ? 18.078 -15.289 -2.006 1 73.56 100 LEU A CA 1
ATOM 768 C C . LEU A 1 100 ? 18.578 -15.375 -3.441 1 73.56 100 LEU A C 1
ATOM 770 O O . LEU A 1 100 ? 19.75 -15.711 -3.676 1 73.56 100 LEU A O 1
ATOM 774 N N . ARG A 1 101 ? 17.672 -15.297 -4.344 1 76.12 101 ARG A N 1
ATOM 775 C CA . ARG A 1 101 ? 18.047 -15.109 -5.742 1 76.12 101 ARG A CA 1
ATOM 776 C C . ARG A 1 101 ? 18.516 -13.68 -5.996 1 76.12 101 ARG A C 1
ATOM 778 O O . ARG A 1 101 ? 18.297 -12.797 -5.168 1 76.12 101 ARG A O 1
ATOM 785 N N . ASN A 1 102 ? 19.203 -13.492 -7.078 1 72.31 102 ASN A N 1
ATOM 786 C CA . ASN A 1 102 ? 19.719 -12.172 -7.41 1 72.31 102 ASN A CA 1
ATOM 787 C C . ASN A 1 102 ? 18.609 -11.117 -7.422 1 72.31 102 ASN A C 1
ATOM 789 O O . ASN A 1 102 ? 18.766 -10.039 -6.844 1 72.31 102 ASN A O 1
ATOM 793 N N . LEU A 1 103 ? 17.5 -11.477 -7.996 1 73 103 LEU A N 1
ATOM 794 C CA . LEU A 1 103 ? 16.406 -10.523 -8.07 1 73 103 LEU A CA 1
ATOM 795 C C . LEU A 1 103 ? 15.891 -10.18 -6.676 1 73 103 LEU A C 1
ATOM 797 O O . LEU A 1 103 ? 15.492 -9.039 -6.418 1 73 103 LEU A O 1
ATOM 801 N N . ASP A 1 104 ? 16.016 -11.031 -5.793 1 81.75 104 ASP A N 1
ATOM 802 C CA . ASP A 1 104 ? 15.547 -10.812 -4.426 1 81.75 104 ASP A CA 1
ATOM 803 C C . ASP A 1 104 ? 16.516 -9.93 -3.65 1 81.75 104 ASP A C 1
ATOM 805 O O . ASP A 1 104 ? 16.094 -9.109 -2.834 1 81.75 104 ASP A O 1
ATOM 809 N N . ILE A 1 105 ? 17.734 -10.125 -3.998 1 84.44 105 ILE A N 1
ATOM 810 C CA . ILE A 1 105 ? 18.75 -9.289 -3.365 1 84.44 105 ILE A CA 1
ATOM 811 C C . ILE A 1 105 ? 18.578 -7.844 -3.836 1 84.44 105 ILE A C 1
ATOM 813 O O . ILE A 1 105 ? 18.672 -6.906 -3.035 1 84.44 105 ILE A O 1
ATOM 817 N N . GLY A 1 106 ? 18.328 -7.738 -5.145 1 89.06 106 GLY A N 1
ATOM 818 C CA . GLY A 1 106 ? 18.078 -6.402 -5.664 1 89.06 106 GLY A CA 1
ATOM 819 C C . GLY A 1 106 ? 16.875 -5.738 -5.051 1 89.06 106 GLY A C 1
ATOM 820 O O . GLY A 1 106 ? 16.922 -4.562 -4.672 1 89.06 106 GLY A O 1
ATOM 821 N N . ALA A 1 107 ? 15.805 -6.504 -4.93 1 89.94 107 ALA A N 1
ATOM 822 C CA . ALA A 1 107 ? 14.578 -5.969 -4.355 1 89.94 107 ALA A CA 1
ATOM 823 C C . ALA A 1 107 ? 14.766 -5.617 -2.883 1 89.94 107 ALA A C 1
ATOM 825 O O . ALA A 1 107 ? 14.289 -4.578 -2.42 1 89.94 107 ALA A O 1
ATOM 826 N N . LEU A 1 108 ? 15.484 -6.457 -2.188 1 92.75 108 LEU A N 1
ATOM 827 C CA . LEU A 1 108 ? 15.742 -6.203 -0.773 1 92.75 108 LEU A CA 1
ATOM 828 C C . LEU A 1 108 ? 16.594 -4.953 -0.592 1 92.75 108 LEU A C 1
ATOM 830 O O . LEU A 1 108 ? 16.328 -4.133 0.287 1 92.75 108 LEU A O 1
ATOM 834 N N . SER A 1 109 ? 17.625 -4.871 -1.411 1 95.06 109 SER A N 1
ATOM 835 C CA . SER A 1 109 ? 18.5 -3.695 -1.357 1 95.06 109 SER A CA 1
ATOM 836 C C . SER A 1 109 ? 17.703 -2.422 -1.658 1 95.06 109 SER A C 1
ATOM 838 O O . SER A 1 109 ? 17.906 -1.395 -1.007 1 95.06 109 SER A O 1
ATOM 840 N N . TYR A 1 110 ? 16.859 -2.529 -2.623 1 95.44 110 TYR A N 1
ATOM 841 C CA . TYR A 1 110 ? 16.016 -1.386 -2.957 1 95.44 110 TYR A CA 1
ATOM 842 C C . TYR A 1 110 ? 15.133 -0.993 -1.777 1 95.44 110 TYR A C 1
ATOM 844 O O . TYR A 1 110 ? 15 0.191 -1.461 1 95.44 110 TYR A O 1
ATOM 852 N N . LYS A 1 111 ? 14.516 -1.947 -1.163 1 96.56 111 LYS A N 1
ATOM 853 C CA . LYS A 1 111 ? 13.625 -1.694 -0.036 1 96.56 111 LYS A CA 1
ATOM 854 C C . LYS A 1 111 ? 14.375 -1.051 1.126 1 96.56 111 LYS A C 1
ATOM 856 O O . LYS A 1 111 ? 13.906 -0.07 1.708 1 96.56 111 LYS A O 1
ATOM 861 N N . LEU A 1 112 ? 15.586 -1.523 1.396 1 97.38 112 LEU A N 1
ATOM 862 C CA . LEU A 1 112 ? 16.406 -0.984 2.471 1 97.38 112 LEU A CA 1
ATOM 863 C C . LEU A 1 112 ? 16.844 0.442 2.156 1 97.38 112 LEU A C 1
ATOM 865 O O . LEU A 1 112 ? 16.766 1.326 3.012 1 97.38 112 LEU A O 1
ATOM 869 N N . LEU A 1 113 ? 17.266 0.585 0.933 1 97.81 113 LEU A N 1
ATOM 870 C CA . LEU A 1 113 ? 17.719 1.907 0.509 1 97.81 113 LEU A CA 1
ATOM 871 C C . LEU A 1 113 ? 16.562 2.908 0.544 1 97.81 113 LEU A C 1
ATOM 873 O O . LEU A 1 113 ? 16.734 4.043 1 1 97.81 113 LEU A O 1
ATOM 877 N N . SER A 1 114 ? 15.445 2.471 0.1 1 98.12 114 SER A N 1
ATOM 878 C CA . SER A 1 114 ? 14.273 3.336 0.094 1 98.12 114 SER A CA 1
ATOM 879 C C . SER A 1 114 ? 13.867 3.73 1.511 1 98.12 114 SER A C 1
ATOM 881 O O . SER A 1 114 ? 13.555 4.895 1.772 1 98.12 114 SER A O 1
ATOM 883 N N . ALA A 1 115 ? 13.883 2.801 2.41 1 98.19 115 ALA A N 1
ATOM 884 C CA . ALA A 1 115 ? 13.555 3.088 3.805 1 98.19 115 ALA A CA 1
ATOM 885 C C . ALA A 1 115 ? 14.539 4.09 4.406 1 98.19 115 ALA A C 1
ATOM 887 O O . ALA A 1 115 ? 14.133 5.031 5.09 1 98.19 115 ALA A O 1
ATOM 888 N N . LEU A 1 116 ? 15.812 3.914 4.133 1 98.38 116 LEU A N 1
ATOM 889 C CA . LEU A 1 116 ? 16.859 4.785 4.676 1 98.38 116 LEU A CA 1
ATOM 890 C C . LEU A 1 116 ? 16.734 6.191 4.098 1 98.38 116 LEU A C 1
ATOM 892 O O . LEU A 1 116 ? 16.875 7.176 4.824 1 98.38 116 LEU A O 1
ATOM 896 N N . LEU A 1 117 ? 16.516 6.277 2.791 1 98.56 117 LEU A N 1
ATOM 897 C CA . LEU A 1 117 ? 16.359 7.578 2.156 1 98.56 117 LEU A CA 1
ATOM 898 C C . LEU A 1 117 ? 15.133 8.305 2.711 1 98.56 117 LEU A C 1
ATOM 900 O O . LEU A 1 117 ? 15.172 9.523 2.928 1 98.56 117 LEU A O 1
ATOM 904 N N . ALA A 1 118 ? 14.039 7.566 2.904 1 98.44 118 ALA A N 1
ATOM 905 C CA . ALA A 1 118 ? 12.844 8.18 3.477 1 98.44 118 ALA A CA 1
ATOM 906 C C . ALA A 1 118 ? 13.109 8.664 4.898 1 98.44 118 ALA A C 1
ATOM 908 O O . ALA A 1 118 ? 12.656 9.742 5.285 1 98.44 118 ALA A O 1
ATOM 909 N N . LEU A 1 119 ? 13.859 7.891 5.68 1 98.06 119 LEU A N 1
ATOM 910 C CA . LEU A 1 119 ? 14.211 8.281 7.039 1 98.06 119 LEU A CA 1
ATOM 911 C C . LEU A 1 119 ? 15.078 9.539 7.031 1 98.06 119 LEU A C 1
ATOM 913 O O . LEU A 1 119 ? 14.867 10.453 7.836 1 98.06 119 LEU A O 1
ATOM 917 N N . LEU A 1 120 ? 16.016 9.547 6.121 1 98 120 LEU A N 1
ATOM 918 C CA . LEU A 1 120 ? 16.891 10.719 6 1 98 120 LEU A CA 1
ATOM 919 C C . LEU A 1 120 ? 16.094 11.953 5.605 1 98 120 LEU A C 1
ATOM 921 O O . LEU A 1 120 ? 16.312 13.039 6.133 1 98 120 LEU A O 1
ATOM 925 N N . ALA A 1 121 ? 15.18 11.742 4.691 1 97.88 121 ALA A N 1
ATOM 926 C CA . ALA A 1 121 ? 14.32 12.859 4.277 1 97.88 121 ALA A CA 1
ATOM 927 C C . ALA A 1 121 ? 13.5 13.375 5.449 1 97.88 121 ALA A C 1
ATOM 929 O O . ALA A 1 121 ? 13.328 14.586 5.609 1 97.88 121 ALA A O 1
ATOM 930 N N . LEU A 1 122 ? 13.023 12.531 6.285 1 95.62 122 LEU A N 1
ATOM 931 C CA . LEU A 1 122 ? 12.258 12.914 7.461 1 95.62 122 LEU A CA 1
ATOM 932 C C . LEU A 1 122 ? 13.117 13.727 8.43 1 95.62 122 LEU A C 1
ATOM 934 O O . LEU A 1 122 ? 12.648 14.719 9 1 95.62 122 LEU A O 1
ATOM 938 N N . TYR A 1 123 ? 14.281 13.305 8.555 1 94.88 123 TYR A N 1
ATOM 939 C CA . TYR A 1 123 ? 15.188 13.969 9.477 1 94.88 123 TYR A CA 1
ATOM 940 C C . TYR A 1 123 ? 15.539 15.375 8.984 1 94.88 123 TYR A C 1
ATOM 942 O O . TYR A 1 123 ? 15.789 16.281 9.781 1 94.88 123 TYR A O 1
ATOM 950 N N . ARG A 1 124 ? 15.523 15.484 7.75 1 92.88 124 ARG A N 1
ATOM 951 C CA . ARG A 1 124 ? 15.906 16.766 7.168 1 92.88 124 ARG A CA 1
ATOM 952 C C . ARG A 1 124 ? 14.719 17.719 7.113 1 92.88 124 ARG A C 1
ATOM 954 O O . ARG A 1 124 ? 14.883 18.922 6.855 1 92.88 124 ARG A O 1
ATOM 961 N N . LEU A 1 125 ? 13.57 17.172 7.254 1 88.81 125 LEU A N 1
ATOM 962 C CA . LEU A 1 125 ? 12.391 18.031 7.227 1 88.81 125 LEU A CA 1
ATOM 963 C C . LEU A 1 125 ? 12.359 18.953 8.438 1 88.81 125 LEU A C 1
ATOM 965 O O . LEU A 1 125 ? 12.672 18.531 9.555 1 88.81 125 LEU A O 1
ATOM 969 N N . LYS A 1 126 ? 12.492 20.219 8.203 1 70.94 126 LYS A N 1
ATOM 970 C CA . LYS A 1 126 ? 12.484 21.219 9.273 1 70.94 126 LYS A CA 1
ATOM 971 C C . LYS A 1 126 ? 11.273 21.031 10.188 1 70.94 126 LYS A C 1
ATOM 973 O O . LYS A 1 126 ? 10.188 20.703 9.727 1 70.94 126 LYS A O 1
ATOM 978 N N . PRO A 1 127 ? 11.57 21.047 11.461 1 62.25 127 PRO A N 1
ATOM 979 C CA . PRO A 1 127 ? 10.508 20.844 12.453 1 62.25 127 PRO A CA 1
ATOM 980 C C . PRO A 1 127 ? 9.328 21.797 12.258 1 62.25 127 PRO A C 1
ATOM 982 O O . PRO A 1 127 ? 9.516 22.922 11.805 1 62.25 127 PRO A O 1
ATOM 985 N N . GLU A 1 128 ? 8.195 21.328 11.906 1 55.47 128 GLU A N 1
ATOM 986 C CA . GLU A 1 128 ? 7.004 22.172 11.906 1 55.47 128 GLU A CA 1
ATOM 987 C C . GLU A 1 128 ? 7.082 23.25 12.984 1 55.47 128 GLU A C 1
ATOM 989 O O . GLU A 1 128 ? 7.461 22.969 14.125 1 55.47 128 GLU A O 1
ATOM 994 N N . PRO A 1 129 ? 7.184 24.531 12.734 1 50.75 129 PRO A N 1
ATOM 995 C CA . PRO A 1 129 ? 7.281 25.547 13.781 1 50.75 129 PRO A CA 1
ATOM 996 C C . PRO A 1 129 ? 6.352 25.281 14.961 1 50.75 129 PRO A C 1
ATOM 998 O O . PRO A 1 129 ? 5.184 24.938 14.758 1 50.75 129 PRO A O 1
ATOM 1001 N N . ALA A 1 130 ? 6.816 24.828 16.062 1 50.97 130 ALA A N 1
ATOM 1002 C CA . ALA A 1 1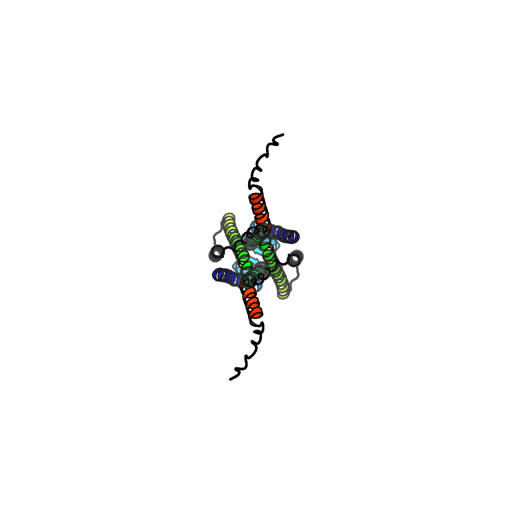30 ? 6.035 24.75 17.297 1 50.97 130 ALA A CA 1
ATOM 1003 C C . ALA A 1 130 ? 5.129 25.969 17.438 1 50.97 130 ALA A C 1
ATOM 1005 O O . ALA A 1 130 ? 5.535 27.094 17.125 1 50.97 130 ALA A O 1
ATOM 1006 N N . VAL A 1 131 ? 3.82 25.766 17.203 1 51.81 131 VAL A N 1
ATOM 1007 C CA . VAL A 1 131 ? 2.934 26.891 17.5 1 51.81 131 VAL A CA 1
ATOM 1008 C C . VAL A 1 131 ? 3.469 27.672 18.688 1 51.81 131 VAL A C 1
ATOM 1010 O O . VAL A 1 131 ? 3.674 27.109 19.766 1 51.81 131 VAL A O 1
ATOM 1013 N N . ALA A 1 132 ? 4.027 28.797 18.562 1 54.44 132 ALA A N 1
ATOM 1014 C CA . ALA A 1 132 ? 4.512 29.656 19.625 1 54.44 132 ALA A CA 1
ATOM 1015 C C . ALA A 1 132 ? 3.502 29.734 20.766 1 54.44 132 ALA A C 1
ATOM 1017 O O . ALA A 1 132 ? 2.295 29.844 20.531 1 54.44 132 ALA A O 1
ATOM 1018 N N . PRO A 1 133 ? 3.697 29.25 21.953 1 55.47 133 PRO A N 1
ATOM 1019 C CA . PRO A 1 133 ? 2.711 29.422 23.016 1 55.47 133 PRO A CA 1
ATOM 1020 C C . PRO A 1 133 ? 2.029 30.781 22.984 1 55.47 133 PRO A C 1
ATOM 1022 O O . PRO A 1 133 ? 2.629 31.766 22.531 1 55.47 133 PRO A O 1
ATOM 1025 N N . PRO A 1 134 ? 0.715 30.797 22.938 1 57.47 134 PRO A N 1
ATOM 1026 C CA . PRO A 1 134 ? 0.094 32.125 22.938 1 57.47 134 PRO A CA 1
ATOM 1027 C C . PRO A 1 134 ? 0.853 33.125 23.812 1 57.47 134 PRO A C 1
ATOM 1029 O O . PRO A 1 134 ? 1.394 32.781 24.859 1 57.47 134 PRO A O 1
ATOM 1032 N N . LEU A 1 135 ? 1.296 34.156 23.312 1 61.91 135 LEU A N 1
ATOM 1033 C CA . LEU A 1 135 ? 1.927 35.219 24.078 1 61.91 135 LEU A CA 1
ATOM 1034 C C . LEU A 1 135 ? 1.188 35.438 25.406 1 61.91 135 LEU A C 1
ATOM 1036 O O . LEU A 1 135 ? -0.038 35.312 25.453 1 61.91 135 LEU A O 1
ATOM 1040 N N . PRO A 1 136 ? 1.674 35.438 26.516 1 60.56 136 PRO A N 1
ATOM 1041 C CA . PRO A 1 136 ? 0.965 35.688 27.766 1 60.56 136 PRO A CA 1
ATOM 1042 C C . PRO A 1 136 ? -0.013 36.875 27.656 1 60.56 136 PRO A C 1
ATOM 1044 O O . PRO A 1 136 ? 0.237 37.812 26.922 1 60.56 136 PRO A O 1
ATOM 1047 N N . ALA A 1 137 ? -1.282 36.75 28 1 62.88 137 ALA A N 1
ATOM 1048 C CA . ALA A 1 137 ? -2.277 37.812 28 1 62.88 137 ALA A CA 1
ATOM 1049 C C . ALA A 1 137 ? -1.683 39.125 28.516 1 62.88 137 ALA A C 1
ATOM 1051 O O . ALA A 1 137 ? -0.98 39.125 29.531 1 62.88 137 ALA A O 1
ATOM 1052 N N . THR A 1 138 ? -1.468 40.094 27.766 1 64.56 138 THR A N 1
ATOM 1053 C CA . THR A 1 138 ? -1.077 41.406 28.234 1 64.56 138 THR A CA 1
ATOM 1054 C C . THR A 1 138 ? -1.815 41.781 29.531 1 64.56 138 THR A C 1
ATOM 1056 O O . THR A 1 138 ? -3.035 41.625 29.609 1 64.56 138 THR A O 1
ATOM 1059 N N . PRO A 1 139 ? -1.324 41.969 30.688 1 62.03 139 PRO A N 1
ATOM 1060 C CA . PRO A 1 139 ? -2.047 42.312 31.906 1 62.03 139 PRO A CA 1
ATOM 1061 C C . PRO A 1 139 ? -3.113 43.375 31.688 1 62.03 139 PRO A C 1
ATOM 1063 O O . PRO A 1 139 ? -2.943 44.25 30.844 1 62.03 139 PRO A O 1
ATOM 1066 N N . ALA A 1 140 ? -4.355 43.375 32.062 1 64.19 140 ALA A N 1
ATOM 1067 C CA . ALA A 1 140 ? -5.441 44.344 31.969 1 64.19 140 ALA A CA 1
ATOM 1068 C C . ALA A 1 140 ? -4.957 45.75 32.312 1 64.19 140 ALA A C 1
ATOM 1070 O O . ALA A 1 140 ? -4.141 45.906 33.219 1 64.19 140 ALA A O 1
ATOM 1071 N N . PRO A 1 141 ? -5.156 46.656 31.562 1 61.81 141 PRO A N 1
ATOM 1072 C CA . PRO A 1 141 ? -4.695 48.031 31.891 1 61.81 141 PRO A CA 1
ATOM 1073 C C . PRO A 1 141 ? -5.039 48.438 33.344 1 61.81 141 PRO A C 1
ATOM 1075 O O . PRO A 1 141 ? -4.406 49.312 33.875 1 61.81 141 PRO A O 1
ATOM 1078 N N . GLY A 1 142 ? -6.133 47.844 33.938 1 62.72 142 GLY A N 1
ATOM 1079 C CA . GLY A 1 142 ? -6.562 48.25 35.25 1 62.72 142 GLY A CA 1
ATOM 1080 C C . GLY A 1 142 ? -5.645 47.719 36.344 1 62.72 142 GLY A C 1
ATOM 1081 O O . GLY A 1 142 ? -5.801 48.094 37.531 1 62.72 142 GLY A O 1
ATOM 1082 N N . ALA A 1 143 ? -4.871 46.844 36.094 1 64.19 143 ALA A N 1
ATOM 1083 C CA . ALA A 1 143 ? -4.012 46.281 37.125 1 64.19 143 ALA A CA 1
ATOM 1084 C C . ALA A 1 143 ? -2.961 47.281 37.562 1 64.19 143 ALA A C 1
ATOM 1086 O O . ALA A 1 143 ? -2.602 47.344 38.75 1 64.19 143 ALA A O 1
ATOM 1087 N N . PHE A 1 144 ? -2.555 48.156 36.656 1 62.12 144 PHE A N 1
ATOM 1088 C CA . PHE A 1 144 ? -1.631 49.25 36.969 1 62.12 144 PHE A CA 1
ATOM 1089 C C . PHE A 1 144 ? -2.312 50.281 37.844 1 62.12 144 PHE A C 1
ATOM 1091 O O . PHE A 1 144 ? -1.694 50.844 38.75 1 62.12 144 PHE A O 1
ATOM 1098 N N . ASP A 1 145 ? -3.703 50.438 37.562 1 63.09 145 ASP A N 1
ATOM 1099 C CA . ASP A 1 145 ? -4.445 51.438 38.344 1 63.09 145 ASP A CA 1
ATOM 1100 C C . ASP A 1 145 ? -4.621 51 39.781 1 63.09 145 ASP A C 1
ATOM 1102 O O . ASP A 1 145 ? -4.516 51.812 40.719 1 63.09 145 ASP A O 1
ATOM 1106 N N . ASP A 1 146 ? -4.816 49.75 39.969 1 64.44 146 ASP A N 1
ATOM 1107 C CA . ASP A 1 146 ? -5.016 49.25 41.344 1 64.44 146 ASP A CA 1
ATOM 1108 C C . ASP A 1 146 ? -3.729 49.375 42.156 1 64.44 146 ASP A C 1
ATOM 1110 O O . ASP A 1 146 ? -3.758 49.719 43.312 1 64.44 146 ASP A O 1
ATOM 1114 N N . ASP A 1 147 ? -2.643 49.188 41.562 1 66.5 147 ASP A N 1
ATOM 1115 C CA . ASP A 1 147 ? -1.366 49.312 42.25 1 66.5 147 ASP A CA 1
ATOM 1116 C C . ASP A 1 147 ? -1.034 50.75 42.562 1 66.5 147 ASP A C 1
ATOM 1118 O O . ASP A 1 147 ? -0.51 51.062 43.625 1 66.5 147 ASP A O 1
ATOM 1122 N N . PHE A 1 148 ? -1.5 51.719 41.75 1 68.38 148 PHE A N 1
ATOM 1123 C CA . PHE A 1 148 ? -1.311 53.156 41.938 1 68.38 148 PHE A CA 1
ATOM 1124 C C . PHE A 1 148 ? -2.189 53.656 43.094 1 68.38 148 PHE A C 1
ATOM 1126 O O . PHE A 1 148 ? -1.745 54.438 43.938 1 68.38 148 PHE A O 1
ATOM 1133 N N . GLU A 1 149 ? -3.375 53.156 43.188 1 69.25 149 GLU A N 1
ATOM 1134 C CA . GLU A 1 149 ? -4.266 53.562 44.281 1 69.25 149 GLU A CA 1
ATOM 1135 C C . GLU A 1 149 ? -3.797 53 45.625 1 69.25 149 GLU A C 1
ATOM 1137 O O . GLU A 1 149 ? -3.875 53.688 46.625 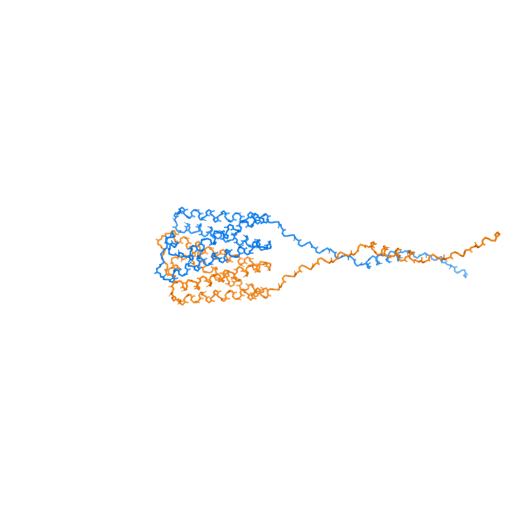1 69.25 149 GLU A O 1
ATOM 1142 N N . ARG A 1 150 ? -3.316 51.906 45.688 1 71.12 150 ARG A N 1
ATOM 1143 C CA . ARG A 1 150 ? -2.793 51.312 46.906 1 71.12 150 ARG A CA 1
ATOM 1144 C C . ARG A 1 150 ? -1.557 52.062 47.375 1 71.12 150 ARG A C 1
ATOM 1146 O O . ARG A 1 150 ? -1.388 52.281 48.594 1 71.12 150 ARG A O 1
ATOM 1153 N N . LEU A 1 151 ? -0.771 52.562 46.469 1 67.56 151 LEU A N 1
ATOM 1154 C CA . LEU A 1 151 ? 0.411 53.344 46.844 1 67.56 151 LEU A CA 1
ATOM 1155 C C . LEU A 1 151 ? 0.017 54.719 47.375 1 67.56 151 LEU A C 1
ATOM 1157 O O . LEU A 1 151 ? 0.654 55.219 48.312 1 67.56 151 LEU A O 1
ATOM 1161 N N . HIS A 1 152 ? -1.073 55.344 46.969 1 65.88 152 HIS A N 1
ATOM 1162 C CA . HIS A 1 152 ? -1.531 56.656 47.438 1 65.88 152 HIS A CA 1
ATOM 1163 C C . HIS A 1 152 ? -2.279 56.531 48.75 1 65.88 152 HIS A C 1
ATOM 1165 O O . HIS A 1 152 ? -2.357 57.469 49.531 1 65.88 152 HIS A O 1
ATOM 1171 N N . ARG A 1 153 ? -2.852 55.438 49.031 1 68.31 153 ARG A N 1
ATOM 1172 C CA . ARG A 1 153 ? -3.568 55.219 50.281 1 68.31 153 ARG A CA 1
ATOM 1173 C C . ARG A 1 153 ? -2.6 54.969 51.438 1 68.31 153 ARG A C 1
ATOM 1175 O O . ARG A 1 153 ? -2.9 55.25 52.594 1 68.31 153 ARG A O 1
ATOM 1182 N N . GLN A 1 154 ? -1.486 54.469 51.125 1 57.94 154 GLN A N 1
ATOM 1183 C CA . GLN A 1 154 ? -0.527 54.219 52.188 1 57.94 154 GLN A CA 1
ATOM 1184 C C . GLN A 1 154 ? 0.204 55.469 52.594 1 57.94 154 GLN A C 1
ATOM 1186 O O . GLN A 1 154 ? 1.127 55.438 53.438 1 57.94 154 GLN A O 1
ATOM 1191 N N . GLU A 1 155 ? -0.071 56.625 51.938 1 56.97 155 GLU A N 1
ATOM 1192 C CA . GLU A 1 155 ? 0.557 57.812 52.469 1 56.97 155 GLU A CA 1
ATOM 1193 C C . GLU A 1 155 ? 0.036 58.156 53.875 1 56.97 155 GLU A C 1
ATOM 1195 O O . GLU A 1 155 ? -1.176 58.188 54.094 1 56.97 155 GLU A O 1
ATOM 1200 N N . PRO A 1 156 ? 0.785 58.062 54.906 1 58.28 156 PRO A N 1
ATOM 1201 C CA . PRO A 1 156 ? 0.344 58.344 56.281 1 58.28 156 PRO A CA 1
ATOM 1202 C C . PRO A 1 156 ? -0.372 59.688 56.406 1 58.28 156 PRO A C 1
ATOM 1204 O O . PRO A 1 156 ? -0.038 60.656 55.688 1 58.28 156 PRO A O 1
ATOM 1207 N N . SER A 1 157 ? -1.639 59.812 56.75 1 57.69 157 SER A N 1
ATOM 1208 C CA . SER A 1 157 ? -2.363 61.031 57.062 1 57.69 157 SER A CA 1
ATOM 1209 C C . SER A 1 157 ? -1.539 61.938 58 1 57.69 157 SER A C 1
ATOM 1211 O O . SER A 1 157 ? -0.913 61.469 58.938 1 57.69 157 SER A O 1
ATOM 1213 N N . PRO A 1 158 ? -1.141 63.125 57.562 1 55.12 158 PRO A N 1
ATOM 1214 C CA . PRO A 1 158 ? -0.447 64 58.531 1 55.12 158 PRO A CA 1
ATOM 1215 C C . PRO A 1 158 ? -1.176 64.125 59.875 1 55.12 158 PRO A C 1
ATOM 1217 O O . PRO A 1 158 ? -2.408 64.062 59.906 1 55.12 158 PRO A O 1
ATOM 1220 N N . ASP A 1 159 ? -0.652 63.719 60.938 1 51.97 159 ASP A N 1
ATOM 1221 C CA . ASP A 1 159 ? -1.122 63.844 62.344 1 51.97 159 ASP A CA 1
ATOM 1222 C C . ASP A 1 159 ? -1.654 65.25 62.625 1 51.97 159 ASP A C 1
ATOM 1224 O O . ASP A 1 159 ? -0.937 66.25 62.438 1 51.97 159 ASP A O 1
ATOM 1228 N N . ARG A 1 160 ? -2.916 65.562 62.469 1 53.84 160 ARG A N 1
ATOM 1229 C CA . ARG A 1 160 ? -3.502 66.812 62.938 1 53.84 160 ARG A CA 1
ATOM 1230 C C . ARG A 1 160 ? -3.127 67.062 64.375 1 53.84 160 ARG A C 1
ATOM 1232 O O . ARG A 1 160 ? -3.111 66.188 65.25 1 53.84 160 ARG A O 1
ATOM 1239 N N . PRO A 1 161 ? -2.348 68.188 64.625 1 53.06 161 PRO A N 1
ATOM 1240 C CA . PRO A 1 161 ? -1.987 68.562 66 1 53.06 161 PRO A CA 1
ATOM 1241 C C . PRO A 1 161 ? -3.191 68.562 66.938 1 53.06 161 PRO A C 1
ATOM 1243 O O . PRO A 1 161 ? -4.309 68.875 66.5 1 53.06 161 PRO A O 1
ATOM 1246 N N . ASP A 1 162 ? -3.25 67.688 67.938 1 49.41 162 ASP A N 1
ATOM 1247 C CA . ASP A 1 162 ? -4.215 67.625 69 1 49.41 162 ASP A CA 1
ATOM 1248 C C . ASP A 1 162 ? -4.406 68.938 69.688 1 49.41 162 ASP A C 1
ATOM 1250 O O . ASP A 1 162 ? -3.451 69.562 70.188 1 49.41 162 ASP A O 1
ATOM 1254 N N . GLU A 1 163 ? -5.184 69.812 69.125 1 48.94 163 GLU A N 1
ATOM 1255 C CA . GLU A 1 163 ? -5.574 71 69.875 1 48.94 163 GLU A CA 1
ATOM 1256 C C . GLU A 1 163 ? -6.105 70.688 71.25 1 48.94 163 GLU A C 1
ATOM 1258 O O . GLU A 1 163 ? -7.117 69.938 71.375 1 48.94 163 GLU A O 1
ATOM 1263 N N . THR A 1 164 ? -5.273 70.375 72.188 1 47.81 164 THR A N 1
ATOM 1264 C CA . THR A 1 164 ? -5.633 70.312 73.625 1 47.81 164 THR A CA 1
ATOM 1265 C C . THR A 1 164 ? -6.453 71.562 74 1 47.81 164 THR A C 1
ATOM 1267 O O . THR A 1 164 ? -6.066 72.688 73.688 1 47.81 164 THR A O 1
ATOM 1270 N N . ARG A 1 165 ? -7.738 71.375 74.125 1 47.34 165 ARG A N 1
ATOM 1271 C CA . ARG A 1 165 ? -8.758 72.25 74.688 1 47.34 165 ARG A CA 1
ATOM 1272 C C . ARG A 1 165 ? -8.336 72.75 76.062 1 47.34 165 ARG A C 1
ATOM 1274 O O . ARG A 1 165 ? -8.055 71.938 76.938 1 47.34 165 ARG A O 1
ATOM 1281 N N . HIS A 1 166 ? -7.605 73.875 76.125 1 43.72 166 HIS A N 1
ATOM 1282 C CA . HIS A 1 166 ? -7.504 74.688 77.375 1 43.72 166 HIS A CA 1
ATOM 1283 C C . HIS A 1 166 ? -8.883 74.938 77.938 1 43.72 166 HIS A C 1
ATOM 1285 O O . HIS A 1 166 ? -9.586 75.875 77.5 1 43.72 166 HIS A O 1
ATOM 1291 N N . ASP A 1 167 ? -9.742 74 78.188 1 31.97 167 ASP A N 1
ATOM 1292 C CA . ASP A 1 167 ? -10.625 74.438 79.25 1 31.97 167 ASP A CA 1
ATOM 1293 C C . ASP A 1 167 ? -9.938 74.312 80.625 1 31.97 167 ASP A C 1
ATOM 1295 O O . ASP A 1 167 ? -9.203 73.375 80.875 1 31.97 167 ASP A O 1
ATOM 1299 N N . MET B 1 1 ? -14.008 13.047 14.328 1 90.56 1 MET B N 1
ATOM 1300 C CA . MET B 1 1 ? -12.75 12.32 14.422 1 90.56 1 MET B CA 1
ATOM 1301 C C . MET B 1 1 ? -13 10.852 14.75 1 90.56 1 MET B C 1
ATOM 1303 O O . MET B 1 1 ? -12.25 9.977 14.312 1 90.56 1 MET B O 1
ATOM 1307 N N . LEU B 1 2 ? -14.078 10.586 15.508 1 93.88 2 LEU B N 1
ATOM 1308 C CA . LEU B 1 2 ? -14.336 9.203 15.906 1 93.88 2 LEU B CA 1
ATOM 1309 C C . LEU B 1 2 ? -14.656 8.336 14.695 1 93.88 2 LEU B C 1
ATOM 1311 O O . LEU B 1 2 ? -14.133 7.234 14.555 1 93.88 2 LEU B O 1
ATOM 1315 N N . PHE B 1 3 ? -15.523 8.789 13.859 1 97.19 3 PHE B N 1
ATOM 1316 C CA . PHE B 1 3 ? -15.898 8.055 12.656 1 97.19 3 PHE B CA 1
ATOM 1317 C C . PHE B 1 3 ? -14.672 7.754 11.805 1 97.19 3 PHE B C 1
ATOM 1319 O O . PHE B 1 3 ? -14.484 6.617 11.359 1 97.19 3 PHE B O 1
ATOM 1326 N N . ALA B 1 4 ? -13.828 8.711 11.594 1 97.75 4 ALA B N 1
ATOM 1327 C CA . ALA B 1 4 ? -12.609 8.547 10.812 1 97.75 4 ALA B CA 1
ATOM 1328 C C . ALA B 1 4 ? -11.688 7.5 11.438 1 97.75 4 ALA B C 1
ATOM 1330 O O . ALA B 1 4 ? -11.109 6.672 10.734 1 97.75 4 ALA B O 1
ATOM 1331 N N . ARG B 1 5 ? -11.602 7.527 12.719 1 97.69 5 ARG B N 1
ATOM 1332 C CA . ARG B 1 5 ? -10.758 6.57 13.422 1 97.69 5 ARG B CA 1
ATOM 1333 C C . ARG B 1 5 ? -11.305 5.148 13.273 1 97.69 5 ARG B C 1
ATOM 1335 O O . ARG B 1 5 ? -10.531 4.199 13.125 1 97.69 5 ARG B O 1
ATOM 1342 N N . ILE B 1 6 ? -12.547 5.004 13.297 1 98.19 6 ILE B N 1
ATOM 1343 C CA . ILE B 1 6 ? -13.172 3.695 13.148 1 98.19 6 ILE B CA 1
ATOM 1344 C C . ILE B 1 6 ? -12.914 3.154 11.75 1 98.19 6 ILE B C 1
ATOM 1346 O O . ILE B 1 6 ? -12.594 1.975 11.578 1 98.19 6 ILE B O 1
ATOM 1350 N N . VAL B 1 7 ? -13.094 4.047 10.742 1 98.5 7 VAL B N 1
ATOM 1351 C CA . VAL B 1 7 ? -12.844 3.654 9.359 1 98.5 7 VAL B CA 1
ATOM 1352 C C . VAL B 1 7 ? -11.398 3.172 9.211 1 98.5 7 VAL B C 1
ATOM 1354 O O . VAL B 1 7 ? -11.148 2.125 8.609 1 98.5 7 VAL B O 1
ATOM 1357 N N . LEU B 1 8 ? -10.461 3.879 9.828 1 98.75 8 LEU B N 1
ATOM 1358 C CA . LEU B 1 8 ? -9.055 3.516 9.727 1 98.75 8 LEU B CA 1
ATOM 1359 C C . LEU B 1 8 ? -8.773 2.215 10.477 1 98.75 8 LEU B C 1
ATOM 1361 O O . LEU B 1 8 ? -8.055 1.348 9.969 1 98.75 8 LEU B O 1
ATOM 1365 N N . LEU B 1 9 ? -9.375 2.049 11.648 1 98.69 9 LEU B N 1
ATOM 1366 C CA . LEU B 1 9 ? -9.133 0.857 12.453 1 98.69 9 LEU B CA 1
ATOM 1367 C C . LEU B 1 9 ? -9.719 -0.381 11.773 1 98.69 9 LEU B C 1
ATOM 1369 O O . LEU B 1 9 ? -9.156 -1.475 11.891 1 98.69 9 LEU B O 1
ATOM 1373 N N . LEU B 1 10 ? -10.828 -0.207 11.102 1 98.56 10 LEU B N 1
ATOM 1374 C CA . LEU B 1 10 ? -11.391 -1.311 10.328 1 98.56 10 LEU B CA 1
ATOM 1375 C C . LEU B 1 10 ? -10.406 -1.777 9.258 1 98.56 10 LEU B C 1
ATOM 1377 O O . LEU B 1 10 ? -10.211 -2.98 9.07 1 98.56 10 LEU B O 1
ATOM 1381 N N . GLN B 1 11 ? -9.789 -0.849 8.594 1 98.62 11 GLN B N 1
ATOM 1382 C CA . GLN B 1 11 ? -8.805 -1.19 7.57 1 98.62 11 GLN B CA 1
ATOM 1383 C C . GLN B 1 11 ? -7.574 -1.849 8.195 1 98.62 11 GLN B C 1
ATOM 1385 O O . GLN B 1 11 ? -6.984 -2.756 7.605 1 98.62 11 GLN B O 1
ATOM 1390 N N . VAL B 1 12 ? -7.18 -1.382 9.414 1 98.81 12 VAL B N 1
ATOM 1391 C CA . VAL B 1 12 ? -6.051 -1.973 10.117 1 98.81 12 VAL B CA 1
ATOM 1392 C C . VAL B 1 12 ? -6.324 -3.451 10.391 1 98.81 12 VAL B C 1
ATOM 1394 O O . VAL B 1 12 ? -5.453 -4.301 10.18 1 98.81 12 VAL B O 1
ATOM 1397 N N . VAL B 1 13 ? -7.547 -3.787 10.773 1 98.62 13 VAL B N 1
ATOM 1398 C CA . VAL B 1 13 ? -7.914 -5.156 11.117 1 98.62 13 VAL B CA 1
ATOM 1399 C C . VAL B 1 13 ? -7.945 -6.016 9.852 1 98.62 13 VAL B C 1
ATOM 1401 O O . VAL B 1 13 ? -7.418 -7.129 9.836 1 98.62 13 VAL B O 1
ATOM 1404 N N . VAL B 1 14 ? -8.5 -5.484 8.797 1 97.75 14 VAL B N 1
ATOM 1405 C CA . VAL B 1 14 ? -8.648 -6.25 7.566 1 97.75 14 VAL B CA 1
ATOM 1406 C C . VAL B 1 14 ? -7.273 -6.457 6.922 1 97.75 14 VAL B C 1
ATOM 1408 O O . VAL B 1 14 ? -6.871 -7.59 6.656 1 97.75 14 VAL B O 1
ATOM 1411 N N . MET B 1 15 ? -6.52 -5.363 6.715 1 98 15 MET B N 1
ATOM 1412 C CA . MET B 1 15 ? -5.207 -5.457 6.078 1 98 15 MET B CA 1
ATOM 1413 C C . MET B 1 15 ? -4.223 -6.203 6.973 1 98 15 MET B C 1
ATOM 1415 O O . MET B 1 15 ? -3.404 -6.98 6.484 1 98 15 MET B O 1
ATOM 1419 N N . GLY B 1 16 ? -4.332 -5.922 8.281 1 98.5 16 GLY B N 1
ATOM 1420 C CA . GLY B 1 16 ? -3.479 -6.652 9.203 1 98.5 16 GLY B CA 1
ATOM 1421 C C . GLY B 1 16 ? -3.773 -8.141 9.234 1 98.5 16 GLY B C 1
ATOM 1422 O O . GLY B 1 16 ? -2.854 -8.961 9.219 1 98.5 16 GLY B O 1
ATOM 1423 N N . GLY B 1 17 ? -5.051 -8.547 9.258 1 98.06 17 GLY B N 1
ATOM 1424 C CA . GLY B 1 17 ? -5.453 -9.945 9.289 1 98.06 17 GLY B CA 1
ATOM 1425 C C . GLY B 1 17 ? -5.098 -10.688 8.008 1 98.06 17 GLY B C 1
ATOM 1426 O O . GLY B 1 17 ? -4.508 -11.773 8.062 1 98.06 17 GLY B O 1
ATOM 1427 N N . VAL B 1 18 ? -5.398 -10.086 6.875 1 96.5 18 VAL B N 1
ATOM 1428 C CA . VAL B 1 18 ? -5.105 -10.711 5.59 1 96.5 18 VAL B CA 1
ATOM 1429 C C . VAL B 1 18 ? -3.594 -10.766 5.375 1 96.5 18 VAL B C 1
ATOM 1431 O O . VAL B 1 18 ? -3.062 -11.773 4.902 1 96.5 18 VAL B O 1
ATOM 1434 N N . GLY B 1 19 ? -2.918 -9.641 5.699 1 97.88 19 GLY B N 1
ATOM 1435 C CA . GLY B 1 19 ? -1.468 -9.625 5.59 1 97.88 19 GLY B CA 1
ATOM 1436 C C . GLY B 1 19 ? -0.799 -10.703 6.422 1 97.88 19 GLY B C 1
ATOM 1437 O O . GLY B 1 19 ? 0.123 -11.375 5.953 1 97.88 19 GLY B O 1
ATOM 1438 N N . LEU B 1 20 ? -1.291 -10.906 7.609 1 98.12 20 LEU B N 1
ATOM 1439 C CA . LEU B 1 20 ? -0.734 -11.93 8.484 1 98.12 20 LEU B CA 1
ATOM 1440 C C . LEU B 1 20 ? -1.026 -13.328 7.953 1 98.12 20 LEU B C 1
ATOM 1442 O O . LEU B 1 20 ? -0.175 -14.211 8.031 1 98.12 20 LEU B O 1
ATOM 1446 N N . ALA B 1 21 ? -2.199 -13.547 7.434 1 97.75 21 ALA B N 1
ATOM 1447 C CA . ALA B 1 21 ? -2.561 -14.836 6.855 1 97.75 21 ALA B CA 1
ATOM 1448 C C . ALA B 1 21 ? -1.644 -15.188 5.688 1 97.75 21 ALA B C 1
ATOM 1450 O O . ALA B 1 21 ? -1.143 -16.312 5.602 1 97.75 21 ALA B O 1
ATOM 1451 N N . TYR B 1 22 ? -1.403 -14.164 4.863 1 96.69 22 TYR B N 1
ATOM 1452 C CA . TYR B 1 22 ? -0.521 -14.391 3.727 1 96.69 22 TYR B CA 1
ATOM 1453 C C . TYR B 1 22 ? 0.914 -14.617 4.188 1 96.69 22 TYR B C 1
ATOM 1455 O O . TYR B 1 22 ? 1.655 -15.391 3.572 1 96.69 22 TYR B O 1
ATOM 1463 N N . TRP B 1 23 ? 1.277 -13.914 5.188 1 97.25 23 TRP B N 1
ATOM 1464 C CA . TRP B 1 23 ? 2.654 -14.07 5.645 1 97.25 23 TRP B CA 1
ATOM 1465 C C . TRP B 1 23 ? 2.855 -15.43 6.309 1 97.25 23 TRP B C 1
ATOM 1467 O O . TRP B 1 23 ? 3.887 -16.078 6.109 1 97.25 23 TRP B O 1
ATOM 1477 N N . LEU B 1 24 ? 1.87 -16.016 7.008 1 96.31 24 LEU B N 1
ATOM 1478 C CA . LEU B 1 24 ? 1.986 -17.266 7.746 1 96.31 24 LEU B CA 1
ATOM 1479 C C . LEU B 1 24 ? 1.704 -18.453 6.84 1 96.31 24 LEU B C 1
ATOM 1481 O O . LEU B 1 24 ? 2.299 -19.531 7.008 1 96.31 24 LEU B O 1
ATOM 1485 N N . ARG B 1 25 ? 0.754 -18.297 5.906 1 96.5 25 ARG B N 1
ATOM 1486 C CA . ARG B 1 25 ? 0.309 -19.406 5.074 1 96.5 25 ARG B CA 1
ATOM 1487 C C . ARG B 1 25 ? 0.267 -19.016 3.604 1 96.5 25 ARG B C 1
ATOM 1489 O O . ARG B 1 25 ? -0.791 -19.062 2.971 1 96.5 25 ARG B O 1
ATOM 1496 N N . PRO B 1 26 ? 1.435 -18.719 3.07 1 95.31 26 PRO B N 1
ATOM 1497 C CA . PRO B 1 26 ? 1.463 -18.219 1.695 1 95.31 26 PRO B CA 1
ATOM 1498 C C . PRO B 1 26 ? 0.938 -19.234 0.683 1 95.31 26 PRO B C 1
ATOM 1500 O O . PRO B 1 26 ? 0.25 -18.859 -0.271 1 95.31 26 PRO B O 1
ATOM 1503 N N . TYR B 1 27 ? 1.152 -20.562 0.879 1 94.62 27 TYR B N 1
ATOM 1504 C CA . TYR B 1 27 ? 0.717 -21.578 -0.068 1 94.62 27 TYR B CA 1
ATOM 1505 C C . TYR B 1 27 ? -0.802 -21.703 -0.076 1 94.62 27 TYR B C 1
ATOM 1507 O O . TYR B 1 27 ? -1.426 -21.703 -1.14 1 94.62 27 TYR B O 1
ATOM 1515 N N . GLU B 1 28 ? -1.317 -21.75 1.106 1 95.38 28 GLU B N 1
ATOM 1516 C CA . GLU B 1 28 ? -2.766 -21.906 1.229 1 95.38 28 GLU B CA 1
ATOM 1517 C C . GLU B 1 28 ? -3.492 -20.688 0.675 1 95.38 28 GLU B C 1
ATOM 1519 O O . GLU B 1 28 ? -4.473 -20.812 -0.058 1 95.38 28 GLU B O 1
ATOM 1524 N N . MET B 1 29 ? -2.98 -19.562 0.997 1 94.25 29 MET B N 1
ATOM 1525 C CA . MET B 1 29 ? -3.623 -18.328 0.552 1 94.25 29 MET B CA 1
ATOM 1526 C C . MET B 1 29 ? -3.516 -18.172 -0.961 1 94.25 29 MET B C 1
ATOM 1528 O O . MET B 1 29 ? -4.473 -17.766 -1.616 1 94.25 29 MET B O 1
ATOM 1532 N N . ALA B 1 30 ? -2.398 -18.5 -1.527 1 92.81 30 ALA B N 1
ATOM 1533 C CA . ALA B 1 30 ? -2.209 -18.438 -2.975 1 92.81 30 ALA B CA 1
ATOM 1534 C C . ALA B 1 30 ? -3.131 -19.422 -3.693 1 92.81 30 ALA B C 1
ATOM 1536 O O . ALA B 1 30 ? -3.727 -19.078 -4.719 1 92.81 30 ALA B O 1
ATOM 1537 N N . ASN B 1 31 ? -3.26 -20.562 -3.127 1 92 31 ASN B N 1
ATOM 1538 C CA . ASN B 1 31 ? -4.113 -21.578 -3.723 1 92 31 ASN B CA 1
ATOM 1539 C C . ASN B 1 31 ? -5.578 -21.156 -3.73 1 92 31 ASN B C 1
ATOM 1541 O O . ASN B 1 31 ? -6.305 -21.422 -4.688 1 92 31 ASN B O 1
ATOM 1545 N N . LEU B 1 32 ? -5.98 -20.469 -2.67 1 88.44 32 LEU B N 1
ATOM 1546 C CA . LEU B 1 32 ? -7.34 -19.938 -2.584 1 88.44 32 LEU B CA 1
ATOM 1547 C C . LEU B 1 32 ? -7.613 -18.953 -3.717 1 88.44 32 LEU B C 1
ATOM 1549 O O . LEU B 1 32 ? -8.758 -18.828 -4.168 1 88.44 32 LEU B O 1
ATOM 1553 N N . ASN B 1 33 ? -6.527 -18.375 -4.32 1 87.31 33 ASN B N 1
ATOM 1554 C CA . ASN B 1 33 ? -6.664 -17.391 -5.383 1 87.31 33 ASN B CA 1
ATOM 1555 C C . ASN B 1 33 ? -6.336 -17.984 -6.75 1 87.31 33 ASN B C 1
ATOM 1557 O O . ASN B 1 33 ? -6.191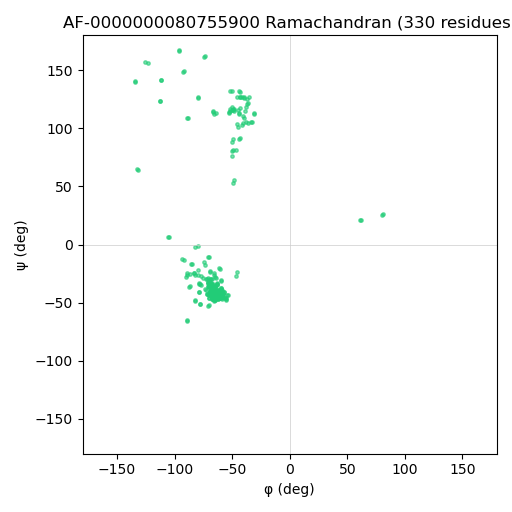 -17.266 -7.73 1 87.31 33 ASN B O 1
ATOM 1561 N N . GLY B 1 34 ? -6.125 -19.328 -6.758 1 88.69 34 GLY B N 1
ATOM 1562 C CA . GLY B 1 34 ? -5.859 -20 -8.016 1 88.69 34 GLY B CA 1
ATOM 1563 C C . GLY B 1 34 ? -4.426 -19.859 -8.484 1 88.69 34 GLY B C 1
ATOM 1564 O O . GLY B 1 34 ? -4.156 -19.828 -9.688 1 88.69 34 GLY B O 1
ATOM 1565 N N . MET B 1 35 ? -3.578 -19.656 -7.555 1 91.75 35 MET B N 1
ATOM 1566 C CA . MET B 1 35 ? -2.154 -19.547 -7.855 1 91.75 35 MET B CA 1
ATOM 1567 C C . MET B 1 35 ? -1.38 -20.734 -7.293 1 91.75 35 MET B C 1
ATOM 1569 O O . MET B 1 35 ? -1.681 -21.219 -6.199 1 91.75 35 MET B O 1
ATOM 1573 N N . LEU B 1 36 ? -0.442 -21.125 -8.086 1 93.12 36 LEU B N 1
ATOM 1574 C CA . LEU B 1 36 ? 0.492 -22.141 -7.605 1 93.12 36 LEU B CA 1
ATOM 1575 C C . LEU B 1 36 ? 1.89 -21.547 -7.438 1 93.12 36 LEU B C 1
ATOM 1577 O O . LEU B 1 36 ? 2.406 -20.906 -8.344 1 93.12 36 LEU B O 1
ATOM 1581 N N . LEU B 1 37 ? 2.328 -21.719 -6.215 1 92.06 37 LEU B N 1
ATOM 1582 C CA . LEU B 1 37 ? 3.701 -21.328 -5.934 1 92.06 37 LEU B CA 1
ATOM 1583 C C . LEU B 1 37 ? 4.668 -22.469 -6.184 1 92.06 37 LEU B C 1
ATOM 1585 O O . LEU B 1 37 ? 4.746 -23.406 -5.383 1 92.06 37 LEU B O 1
ATOM 1589 N N . MET B 1 38 ? 5.457 -22.359 -7.238 1 88.31 38 MET B N 1
ATOM 1590 C CA . MET B 1 38 ? 6.242 -23.5 -7.715 1 88.31 38 MET B CA 1
ATOM 1591 C C . MET B 1 38 ? 7.609 -23.531 -7.039 1 88.31 38 MET B C 1
ATOM 1593 O O . MET B 1 38 ? 8.219 -24.594 -6.918 1 88.31 38 MET B O 1
ATOM 1597 N N . GLU B 1 39 ? 8.109 -22.375 -6.637 1 84.19 39 GLU B N 1
ATOM 1598 C CA . GLU B 1 39 ? 9.438 -22.281 -6.043 1 84.19 39 GLU B CA 1
ATOM 1599 C C . GLU B 1 39 ? 9.375 -21.641 -4.656 1 84.19 39 GLU B C 1
ATOM 1601 O O . GLU B 1 39 ? 8.445 -20.891 -4.355 1 84.19 39 GLU B O 1
ATOM 1606 N N . ALA B 1 40 ? 10.367 -21.953 -3.898 1 83.88 40 ALA B N 1
ATOM 1607 C CA . ALA B 1 40 ? 10.445 -21.375 -2.555 1 83.88 40 ALA B CA 1
ATOM 1608 C C . ALA B 1 40 ? 10.492 -19.859 -2.605 1 83.88 40 ALA B C 1
ATOM 1610 O O . ALA B 1 40 ? 9.961 -19.188 -1.723 1 83.88 40 ALA B O 1
ATOM 1611 N N . VAL B 1 41 ? 11.086 -19.375 -3.66 1 83.38 41 VAL B N 1
ATOM 1612 C CA . VAL B 1 41 ? 11.234 -17.938 -3.809 1 83.38 41 VAL B CA 1
ATOM 1613 C C . VAL B 1 41 ? 9.859 -17.297 -4.004 1 83.38 41 VAL B C 1
ATOM 1615 O O . VAL B 1 41 ? 9.625 -16.172 -3.537 1 83.38 41 VAL B O 1
ATOM 1618 N N . SER B 1 42 ? 8.984 -18 -4.656 1 89.19 42 SER B N 1
ATOM 1619 C CA . SER B 1 42 ? 7.656 -17.453 -4.875 1 89.19 42 SER B CA 1
ATOM 1620 C C . SER B 1 42 ? 6.867 -17.375 -3.57 1 89.19 42 SER B C 1
ATOM 1622 O O . SER B 1 42 ? 6.07 -16.453 -3.369 1 89.19 42 SER B O 1
ATOM 1624 N N . ALA B 1 43 ? 7.059 -18.375 -2.705 1 91.12 43 ALA B N 1
ATOM 1625 C CA . ALA B 1 43 ? 6.426 -18.328 -1.391 1 91.12 43 ALA B CA 1
ATOM 1626 C C . ALA B 1 43 ? 6.961 -17.156 -0.566 1 91.12 43 ALA B C 1
ATOM 1628 O O . ALA B 1 43 ? 6.195 -16.453 0.096 1 91.12 43 ALA B O 1
ATOM 1629 N N . SER B 1 44 ? 8.219 -16.984 -0.623 1 90.94 44 SER B N 1
ATOM 1630 C CA . SER B 1 44 ? 8.852 -15.883 0.074 1 90.94 44 SER B CA 1
ATOM 1631 C C . SER B 1 44 ? 8.352 -14.539 -0.449 1 90.94 44 SER B C 1
ATOM 1633 O O . SER B 1 44 ? 8.062 -13.625 0.333 1 90.94 44 SER B O 1
ATOM 1635 N N . ASN B 1 45 ? 8.203 -14.359 -1.787 1 89.62 45 ASN B N 1
ATOM 1636 C CA . ASN B 1 45 ? 7.707 -13.125 -2.391 1 89.62 45 ASN B CA 1
ATOM 1637 C C . ASN B 1 45 ? 6.254 -12.867 -2.012 1 89.62 45 ASN B C 1
ATOM 1639 O O . ASN B 1 45 ? 5.852 -11.711 -1.83 1 89.62 45 ASN B O 1
ATOM 1643 N N . THR B 1 46 ? 5.508 -13.938 -1.916 1 92.81 46 THR B N 1
ATOM 1644 C CA . THR B 1 46 ? 4.121 -13.82 -1.49 1 92.81 46 THR B CA 1
ATOM 1645 C C . THR B 1 46 ? 4.035 -13.297 -0.06 1 92.81 46 THR B C 1
ATOM 1647 O O . THR B 1 46 ? 3.225 -12.414 0.238 1 92.81 46 THR B O 1
ATOM 1650 N N . ARG B 1 47 ? 4.879 -13.773 0.837 1 95 47 ARG B N 1
ATOM 1651 C CA . ARG B 1 47 ? 4.941 -13.289 2.213 1 95 47 ARG B CA 1
ATOM 1652 C C . ARG B 1 47 ? 5.277 -11.797 2.254 1 95 47 ARG B C 1
ATOM 1654 O O . ARG B 1 47 ? 4.738 -11.055 3.078 1 95 47 ARG B O 1
ATOM 1661 N N . VAL B 1 48 ? 6.129 -11.43 1.353 1 94.31 48 VAL B N 1
ATOM 1662 C CA . VAL B 1 48 ? 6.625 -10.062 1.371 1 94.31 48 VAL B CA 1
ATOM 1663 C C . VAL B 1 48 ? 5.578 -9.117 0.779 1 94.31 48 VAL B C 1
ATOM 1665 O O . VAL B 1 48 ? 5.137 -8.18 1.441 1 94.31 48 VAL B O 1
ATOM 1668 N N . TYR B 1 49 ? 5.059 -9.391 -0.373 1 93.31 49 TYR B N 1
ATOM 1669 C CA . TYR B 1 49 ? 4.211 -8.445 -1.087 1 93.31 49 TYR B CA 1
ATOM 1670 C C . TYR B 1 49 ? 2.775 -8.5 -0.583 1 93.31 49 TYR B C 1
ATOM 1672 O O . TYR B 1 49 ? 2.178 -7.473 -0.269 1 93.31 49 TYR B O 1
ATOM 1680 N N . TYR B 1 50 ? 2.207 -9.734 -0.443 1 94.12 50 TYR B N 1
ATOM 1681 C CA . TYR B 1 50 ? 0.835 -9.859 0.034 1 94.12 50 TYR B CA 1
ATOM 1682 C C . TYR B 1 50 ? 0.764 -9.688 1.546 1 94.12 50 TYR B C 1
ATOM 1684 O O . TYR B 1 50 ? -0.231 -9.188 2.072 1 94.12 50 TYR B O 1
ATOM 1692 N N . GLY B 1 51 ? 1.819 -10.164 2.172 1 96.56 51 GLY B N 1
ATOM 1693 C CA . GLY B 1 51 ? 1.84 -10.07 3.623 1 96.56 51 GLY B CA 1
ATOM 1694 C C . GLY B 1 51 ? 2.457 -8.781 4.133 1 96.56 51 GLY B C 1
ATOM 1695 O O . GLY B 1 51 ? 1.749 -7.906 4.633 1 96.56 51 GLY B O 1
ATOM 1696 N N . GLY B 1 52 ? 3.742 -8.617 3.873 1 97.44 52 GLY B N 1
ATOM 1697 C CA . GLY B 1 52 ? 4.516 -7.512 4.414 1 97.44 52 GLY B CA 1
ATOM 1698 C C . GLY B 1 52 ? 3.969 -6.152 4.016 1 97.44 52 GLY B C 1
ATOM 1699 O O . GLY B 1 52 ? 3.9 -5.238 4.84 1 97.44 52 GLY B O 1
ATOM 1700 N N . LEU B 1 53 ? 3.639 -6.004 2.736 1 97.5 53 LEU B N 1
ATOM 1701 C CA . LEU B 1 53 ? 3.121 -4.727 2.258 1 97.5 53 LEU B CA 1
ATOM 1702 C C . LEU B 1 53 ? 1.855 -4.336 3.012 1 97.5 53 LEU B C 1
ATOM 1704 O O . LEU B 1 53 ? 1.727 -3.197 3.471 1 97.5 53 LEU B O 1
ATOM 1708 N N . GLN B 1 54 ? 0.902 -5.289 3.182 1 98.06 54 GLN B N 1
ATOM 1709 C CA . GLN B 1 54 ? -0.35 -5.016 3.879 1 98.06 54 GLN B CA 1
ATOM 1710 C C . GLN B 1 54 ? -0.104 -4.719 5.355 1 98.06 54 GLN B C 1
ATOM 1712 O O . GLN B 1 54 ? -0.763 -3.857 5.941 1 98.06 54 GLN B O 1
ATOM 1717 N N . LEU B 1 55 ? 0.814 -5.402 5.898 1 98.56 55 LEU B N 1
ATOM 1718 C CA . LEU B 1 55 ? 1.141 -5.164 7.301 1 98.56 55 LEU B CA 1
ATOM 1719 C C . LEU B 1 55 ? 1.738 -3.775 7.492 1 98.56 55 LEU B C 1
ATOM 1721 O O . LEU B 1 55 ? 1.437 -3.098 8.477 1 98.56 55 LEU B O 1
ATOM 1725 N N . GLY B 1 56 ? 2.641 -3.373 6.57 1 98.69 56 GLY B N 1
ATOM 1726 C CA . GLY B 1 56 ? 3.18 -2.023 6.621 1 98.69 56 GLY B CA 1
ATOM 1727 C C . GLY B 1 56 ? 2.115 -0.951 6.496 1 98.69 56 GLY B C 1
ATOM 1728 O O . GLY B 1 56 ? 2.148 0.049 7.219 1 98.69 56 GLY B O 1
ATOM 1729 N N . LEU B 1 57 ? 1.154 -1.139 5.602 1 98.75 57 LEU B N 1
ATOM 1730 C CA . LEU B 1 57 ? 0.042 -0.211 5.43 1 98.75 57 LEU B CA 1
ATOM 1731 C C . LEU B 1 57 ? -0.819 -0.159 6.688 1 98.75 57 LEU B C 1
ATOM 1733 O O . LEU B 1 57 ? -1.231 0.92 7.117 1 98.75 57 LEU B O 1
ATOM 1737 N N . ALA B 1 58 ? -1.085 -1.354 7.246 1 98.81 58 ALA B N 1
ATOM 1738 C CA . ALA B 1 58 ? -1.866 -1.417 8.477 1 98.81 58 ALA B CA 1
ATOM 1739 C C . ALA B 1 58 ? -1.185 -0.639 9.602 1 98.81 58 ALA B C 1
ATOM 1741 O O . ALA B 1 58 ? -1.843 0.087 10.352 1 98.81 58 ALA B O 1
ATOM 1742 N N . LEU B 1 59 ? 0.098 -0.764 9.719 1 98.81 59 LEU B N 1
ATOM 1743 C CA . LEU B 1 59 ? 0.855 -0.054 10.75 1 98.81 59 LEU B CA 1
ATOM 1744 C C . LEU B 1 59 ? 0.754 1.455 10.547 1 98.81 59 LEU B C 1
ATOM 1746 O O . LEU B 1 59 ? 0.585 2.201 11.516 1 98.81 59 LEU B O 1
ATOM 1750 N N . PHE B 1 60 ? 0.884 1.89 9.289 1 98.81 60 PHE B N 1
ATOM 1751 C CA . PHE B 1 60 ? 0.765 3.314 9 1 98.81 60 PHE B CA 1
ATOM 1752 C C . PHE B 1 60 ? -0.616 3.832 9.383 1 98.81 60 PHE B C 1
ATOM 1754 O O . PHE B 1 60 ? -0.738 4.906 9.977 1 98.81 60 PHE B O 1
ATOM 1761 N N . LEU B 1 61 ? -1.652 3.08 8.992 1 98.81 61 LEU B N 1
ATOM 1762 C CA . LEU B 1 61 ? -3.01 3.506 9.32 1 98.81 61 LEU B CA 1
ATOM 1763 C C . LEU B 1 61 ? -3.213 3.559 10.836 1 98.81 61 LEU B C 1
ATOM 1765 O O . LEU B 1 61 ? -3.852 4.48 11.344 1 98.81 61 LEU B O 1
ATOM 1769 N N . LEU B 1 62 ? -2.672 2.566 11.547 1 98.69 62 LEU B N 1
ATOM 1770 C CA . LEU B 1 62 ? -2.754 2.557 13 1 98.69 62 LEU B CA 1
ATOM 1771 C C . LEU B 1 62 ? -2.033 3.762 13.594 1 98.69 62 LEU B C 1
ATOM 1773 O O . LEU B 1 62 ? -2.572 4.441 14.469 1 98.69 62 LEU B O 1
ATOM 1777 N N . TRP B 1 63 ? -0.844 4.02 13.094 1 97.88 63 TRP B N 1
ATOM 1778 C CA . TRP B 1 63 ? -0.045 5.164 13.516 1 97.88 63 TRP B CA 1
ATOM 1779 C C . TRP B 1 63 ? -0.789 6.473 13.273 1 97.88 63 TRP B C 1
ATOM 1781 O O . TRP B 1 63 ? -0.725 7.395 14.086 1 97.88 63 TRP B O 1
ATOM 1791 N N . SER B 1 64 ? -1.47 6.547 12.195 1 97.44 64 SER B N 1
ATOM 1792 C CA . SER B 1 64 ? -2.141 7.773 11.781 1 97.44 64 SER B CA 1
ATOM 1793 C C . SER B 1 64 ? -3.311 8.102 12.703 1 97.44 64 SER B C 1
ATOM 1795 O O . SER B 1 64 ? -3.732 9.258 12.797 1 97.44 64 SER B O 1
ATOM 1797 N N . THR B 1 65 ? -3.877 7.102 13.406 1 96.81 65 THR B N 1
ATOM 1798 C CA . THR B 1 65 ? -5.055 7.32 14.242 1 96.81 65 THR B CA 1
ATOM 1799 C C . THR B 1 65 ? -4.699 8.148 15.477 1 96.81 65 THR B C 1
ATOM 1801 O O . THR B 1 65 ? -5.586 8.672 16.156 1 96.81 65 THR B O 1
ATOM 1804 N N . ARG B 1 66 ? -3.498 8.375 15.766 1 94.62 66 ARG B N 1
ATOM 1805 C CA . ARG B 1 66 ? -3.062 8.977 17.016 1 94.62 66 ARG B CA 1
ATOM 1806 C C . ARG B 1 66 ? -3.152 10.5 16.953 1 94.62 66 ARG B C 1
ATOM 1808 O O . ARG B 1 66 ? -3.188 11.164 18 1 94.62 66 ARG B O 1
ATOM 1815 N N . ARG B 1 67 ? -3.098 11.102 15.742 1 91.19 67 ARG B N 1
ATOM 1816 C CA . ARG B 1 67 ? -3.168 12.555 15.594 1 91.19 67 ARG B CA 1
ATOM 1817 C C . ARG B 1 67 ? -4.125 12.945 14.477 1 91.19 67 ARG B C 1
ATOM 1819 O O . ARG B 1 67 ? -4.133 12.328 13.406 1 91.19 67 ARG B O 1
ATOM 1826 N N . PRO B 1 68 ? -4.848 14.008 14.758 1 87.88 68 PRO B N 1
ATOM 1827 C CA . PRO B 1 68 ? -5.844 14.438 13.773 1 87.88 68 PRO B CA 1
ATOM 1828 C C . PRO B 1 68 ? -5.215 14.859 12.453 1 87.88 68 PRO B C 1
ATOM 1830 O O . PRO B 1 68 ? -5.801 14.648 11.383 1 87.88 68 PRO B O 1
ATOM 1833 N N . GLU B 1 69 ? -4.055 15.453 12.508 1 85.31 69 GLU B N 1
ATOM 1834 C CA . GLU B 1 69 ? -3.387 15.922 11.297 1 85.31 69 GLU B CA 1
ATOM 1835 C C . GLU B 1 69 ? -2.996 14.75 10.398 1 85.31 69 GLU B C 1
ATOM 1837 O O . GLU B 1 69 ? -2.939 14.891 9.172 1 85.31 69 GLU B O 1
ATOM 1842 N N . ARG B 1 70 ? -2.795 13.586 10.961 1 94.12 70 ARG B N 1
ATOM 1843 C CA . ARG B 1 70 ? -2.367 12.391 10.242 1 94.12 70 ARG B CA 1
ATOM 1844 C C . ARG B 1 70 ? -3.562 11.648 9.664 1 94.12 70 ARG B C 1
ATOM 1846 O O . ARG B 1 70 ? -3.449 11 8.617 1 94.12 70 ARG B O 1
ATOM 1853 N N . VAL B 1 71 ? -4.66 11.828 10.258 1 96.81 71 VAL B N 1
ATOM 1854 C CA . VAL B 1 71 ? -5.863 11.094 9.891 1 96.81 71 VAL B CA 1
ATOM 1855 C C . VAL B 1 71 ? -6.309 11.492 8.484 1 96.81 71 VAL B C 1
ATOM 1857 O O . VAL B 1 71 ? -6.691 10.641 7.684 1 96.81 71 VAL B O 1
ATOM 1860 N N . ARG B 1 72 ? -6.23 12.75 8.133 1 95.25 72 ARG B N 1
ATOM 1861 C CA . ARG B 1 72 ? -6.652 13.211 6.816 1 95.25 72 ARG B CA 1
ATOM 1862 C C . ARG B 1 72 ? -5.82 12.562 5.715 1 95.25 72 ARG B C 1
ATOM 1864 O O . ARG B 1 72 ? -6.367 12.078 4.723 1 95.25 72 ARG B O 1
ATOM 1871 N N . SER B 1 73 ? -4.516 12.57 5.922 1 96.31 73 SER B N 1
ATOM 1872 C CA . SER B 1 73 ? -3.623 11.969 4.934 1 96.31 73 SER B CA 1
ATOM 1873 C C . SER B 1 73 ? -3.904 10.477 4.773 1 96.31 73 SER B C 1
ATOM 1875 O O . SER B 1 73 ? -3.885 9.953 3.656 1 96.31 73 SER B O 1
ATOM 1877 N N . ALA B 1 74 ? -4.172 9.828 5.879 1 98.31 74 ALA B N 1
ATOM 1878 C CA . ALA B 1 74 ? -4.457 8.398 5.844 1 98.31 74 ALA B CA 1
ATOM 1879 C C . ALA B 1 74 ? -5.754 8.117 5.09 1 98.31 74 ALA B C 1
ATOM 1881 O O . ALA B 1 74 ? -5.852 7.133 4.352 1 98.31 74 ALA B O 1
ATOM 1882 N N . LEU B 1 75 ? -6.719 8.977 5.27 1 98.5 75 LEU B N 1
ATOM 1883 C CA . LEU B 1 75 ? -7.992 8.812 4.574 1 98.5 75 LEU B CA 1
ATOM 1884 C C . LEU B 1 75 ? -7.824 9.039 3.076 1 98.5 75 LEU B C 1
ATOM 1886 O O . LEU B 1 75 ? -8.414 8.32 2.266 1 98.5 75 LEU B O 1
ATOM 1890 N N . VAL B 1 76 ? -7.051 10.008 2.686 1 97.81 76 VAL B N 1
ATOM 1891 C CA . VAL B 1 76 ? -6.793 10.258 1.271 1 97.81 76 VAL B CA 1
ATOM 1892 C C . VAL B 1 76 ? -6.074 9.055 0.657 1 97.81 76 VAL B C 1
ATOM 1894 O O . VAL B 1 76 ? -6.398 8.633 -0.455 1 97.81 76 VAL B O 1
ATOM 1897 N N . LEU B 1 77 ? -5.113 8.523 1.41 1 98.75 77 LEU B N 1
ATOM 1898 C CA . LEU B 1 77 ? -4.445 7.301 0.977 1 98.75 77 LEU B CA 1
ATOM 1899 C C . LEU B 1 77 ? -5.457 6.191 0.713 1 98.75 77 LEU B C 1
ATOM 1901 O O . LEU B 1 77 ? -5.414 5.543 -0.335 1 98.75 77 LEU B O 1
ATOM 1905 N N . LEU B 1 78 ? -6.336 6.035 1.629 1 98.75 78 LEU B N 1
ATOM 1906 C CA . LEU B 1 78 ? -7.32 4.965 1.521 1 98.75 78 LEU B CA 1
ATOM 1907 C C . LEU B 1 78 ? -8.219 5.172 0.308 1 98.75 78 LEU B C 1
ATOM 1909 O O . LEU B 1 78 ? -8.516 4.219 -0.417 1 98.75 78 LEU B O 1
ATOM 1913 N N . VAL B 1 79 ? -8.648 6.379 0.084 1 98.62 79 VAL B N 1
ATOM 1914 C CA . VAL B 1 79 ? -9.516 6.676 -1.053 1 98.62 79 VAL B CA 1
ATOM 1915 C C . VAL B 1 79 ? -8.781 6.367 -2.355 1 98.62 79 VAL B C 1
ATOM 1917 O O . VAL B 1 79 ? -9.305 5.664 -3.223 1 98.62 79 VAL B O 1
ATOM 1920 N N . MET B 1 80 ? -7.574 6.77 -2.482 1 98.69 80 MET B N 1
ATOM 1921 C CA . MET B 1 80 ? -6.82 6.594 -3.723 1 98.69 80 MET B CA 1
ATOM 1922 C C . MET B 1 80 ? -6.453 5.133 -3.932 1 98.69 80 MET B C 1
ATOM 1924 O O . MET B 1 80 ? -6.543 4.617 -5.051 1 98.69 80 MET B O 1
ATOM 1928 N N . MET B 1 81 ? -6.031 4.504 -2.871 1 98.69 81 MET B N 1
ATOM 1929 C CA . MET B 1 81 ? -5.637 3.1 -2.947 1 98.69 81 MET B CA 1
ATOM 1930 C C . MET B 1 81 ? -6.832 2.219 -3.301 1 98.69 81 MET B C 1
ATOM 1932 O O . MET B 1 81 ? -6.754 1.398 -4.219 1 98.69 81 MET B O 1
ATOM 1936 N N . GLN B 1 82 ? -7.957 2.42 -2.609 1 98.62 82 GLN B N 1
ATOM 1937 C CA . GLN B 1 82 ? -9.133 1.595 -2.861 1 98.62 82 GLN B CA 1
ATOM 1938 C C . GLN B 1 82 ? -9.727 1.884 -4.238 1 98.62 82 GLN B C 1
ATOM 1940 O O . GLN B 1 82 ? -10.172 0.969 -4.934 1 98.62 82 GLN B O 1
ATOM 1945 N N . ALA B 1 83 ? -9.773 3.131 -4.613 1 98.19 83 ALA B N 1
ATOM 1946 C CA . ALA B 1 83 ? -10.258 3.48 -5.945 1 98.19 83 ALA B CA 1
ATOM 1947 C C . ALA B 1 83 ? -9.406 2.828 -7.031 1 98.19 83 ALA B C 1
ATOM 1949 O O . ALA B 1 83 ? -9.93 2.324 -8.023 1 98.19 83 ALA B O 1
ATOM 1950 N N . ALA B 1 84 ? -8.062 2.865 -6.863 1 98.5 84 ALA B N 1
ATOM 1951 C CA . ALA B 1 84 ? -7.16 2.234 -7.828 1 98.5 84 ALA B CA 1
ATOM 1952 C C . ALA B 1 84 ? -7.41 0.731 -7.906 1 98.5 84 ALA B C 1
ATOM 1954 O O . ALA B 1 84 ? -7.379 0.148 -8.992 1 98.5 84 ALA B O 1
ATOM 1955 N N . LEU B 1 85 ? -7.645 0.118 -6.766 1 97.94 85 LEU B N 1
ATOM 1956 C CA . LEU B 1 85 ? -7.922 -1.313 -6.727 1 97.94 85 LEU B CA 1
ATOM 1957 C C . LEU B 1 85 ? -9.219 -1.635 -7.457 1 97.94 85 LEU B C 1
ATOM 1959 O O . LEU B 1 85 ? -9.289 -2.605 -8.211 1 97.94 85 LEU B O 1
ATOM 1963 N N . VAL B 1 86 ? -10.258 -0.846 -7.227 1 96.94 86 VAL B N 1
ATOM 1964 C CA . VAL B 1 86 ? -11.547 -1.043 -7.879 1 96.94 86 VAL B CA 1
ATOM 1965 C C . VAL B 1 86 ? -11.398 -0.855 -9.391 1 96.94 86 VAL B C 1
ATOM 1967 O O . VAL B 1 86 ? -11.875 -1.677 -10.172 1 96.94 86 VAL B O 1
ATOM 1970 N N . LEU B 1 87 ? -10.719 0.154 -9.805 1 96.94 87 LEU B N 1
ATOM 1971 C CA . LEU B 1 87 ? -10.523 0.427 -11.227 1 96.94 87 LEU B CA 1
ATOM 1972 C C . LEU B 1 87 ? -9.688 -0.673 -11.875 1 96.94 87 LEU B C 1
ATOM 1974 O O . LEU B 1 87 ? -9.922 -1.028 -13.031 1 96.94 87 LEU B O 1
ATOM 1978 N N . ALA B 1 88 ? -8.695 -1.114 -11.133 1 96.44 88 ALA B N 1
ATOM 1979 C CA . ALA B 1 88 ? -7.895 -2.221 -11.648 1 96.44 88 ALA B CA 1
ATOM 1980 C C . ALA B 1 88 ? -8.758 -3.449 -11.906 1 96.44 88 ALA B C 1
ATOM 1982 O O . ALA B 1 88 ? -8.578 -4.141 -12.914 1 96.44 88 ALA B O 1
ATOM 1983 N N . ARG B 1 89 ? -9.688 -3.719 -11 1 94.31 89 ARG B N 1
ATOM 1984 C CA . ARG B 1 89 ? -10.57 -4.867 -11.172 1 94.31 89 ARG B CA 1
ATOM 1985 C C . ARG B 1 89 ? -11.508 -4.664 -12.359 1 94.31 89 ARG B C 1
ATOM 1987 O O . ARG B 1 89 ? -11.711 -5.578 -13.156 1 94.31 89 ARG B O 1
ATOM 1994 N N . ILE B 1 90 ? -12.102 -3.543 -12.43 1 92.69 90 ILE B N 1
ATOM 1995 C CA . ILE B 1 90 ? -13 -3.248 -13.539 1 92.69 90 ILE B CA 1
ATOM 1996 C C . ILE B 1 90 ? -12.25 -3.387 -14.867 1 92.69 90 ILE B C 1
ATOM 1998 O O . ILE B 1 90 ? -12.758 -3.984 -15.812 1 92.69 90 ILE B O 1
ATOM 2002 N N . GLY B 1 91 ? -11.031 -2.842 -14.938 1 93 91 GLY B N 1
ATOM 2003 C CA . GLY B 1 91 ? -10.203 -2.99 -16.125 1 93 91 GLY B CA 1
ATOM 2004 C C . GLY B 1 91 ? -9.852 -4.434 -16.438 1 93 91 GLY B C 1
ATOM 2005 O O . GLY B 1 91 ? -9.852 -4.848 -17.594 1 93 91 GLY B O 1
ATOM 2006 N N . ALA B 1 92 ? -9.523 -5.137 -15.367 1 90.69 92 ALA B N 1
ATOM 2007 C CA . ALA B 1 92 ? -9.172 -6.547 -15.547 1 90.69 92 ALA B CA 1
ATOM 2008 C C . ALA B 1 92 ? -10.359 -7.34 -16.078 1 90.69 92 ALA B C 1
ATOM 2010 O O . ALA B 1 92 ? -10.195 -8.219 -16.938 1 90.69 92 ALA B O 1
ATOM 2011 N N . LEU B 1 93 ? -11.547 -7.086 -15.609 1 86.81 93 LEU B N 1
ATOM 2012 C CA . LEU B 1 93 ? -12.75 -7.762 -16.078 1 86.81 93 LEU B CA 1
ATOM 2013 C C . LEU B 1 93 ? -13 -7.469 -17.562 1 86.81 93 LEU B C 1
ATOM 2015 O O . LEU B 1 93 ? -13.414 -8.352 -18.312 1 86.81 93 LEU B O 1
ATOM 2019 N N . TRP B 1 94 ? -12.766 -6.301 -17.875 1 87.62 94 TRP B N 1
ATOM 2020 C CA . TRP B 1 94 ? -12.945 -5.898 -19.266 1 87.62 94 TRP B CA 1
ATOM 2021 C C . TRP B 1 94 ? -11.938 -6.598 -20.172 1 87.62 94 TRP B C 1
ATOM 2023 O O . TRP B 1 94 ? -12.273 -7.023 -21.266 1 87.62 94 TRP B O 1
ATOM 2033 N N . LEU B 1 95 ? -10.719 -6.785 -19.75 1 84.56 95 LEU B N 1
ATOM 2034 C CA . LEU B 1 95 ? -9.641 -7.367 -20.547 1 84.56 95 LEU B CA 1
ATOM 2035 C C . LEU B 1 95 ? -9.766 -8.883 -20.609 1 84.56 95 LEU B C 1
ATOM 2037 O O . LEU B 1 95 ? -9.539 -9.492 -21.656 1 84.56 95 LEU B O 1
ATOM 2041 N N . ASP B 1 96 ? -10.102 -9.422 -19.516 1 80.56 96 ASP B N 1
ATOM 2042 C CA . ASP B 1 96 ? -10.031 -10.875 -19.406 1 80.56 96 ASP B CA 1
ATOM 2043 C C . ASP B 1 96 ? -11.367 -11.523 -19.75 1 80.56 96 ASP B C 1
ATOM 2045 O O . ASP B 1 96 ? -11.43 -12.719 -20.031 1 80.56 96 ASP B O 1
ATOM 2049 N N . GLY B 1 97 ? -12.398 -10.797 -19.844 1 72.69 97 GLY B N 1
ATOM 2050 C CA . GLY B 1 97 ? -13.703 -11.336 -20.188 1 72.69 97 GLY B CA 1
ATOM 2051 C C . GLY B 1 97 ? -14.211 -12.344 -19.172 1 72.69 97 GLY B C 1
ATOM 2052 O O . GLY B 1 97 ? -15.117 -13.125 -19.469 1 72.69 97 GLY B O 1
ATOM 2053 N N . GLY B 1 98 ? -13.664 -12.234 -18.047 1 70.5 98 GLY B N 1
ATOM 2054 C CA . GLY B 1 98 ? -14.047 -13.273 -17.094 1 70.5 98 GLY B CA 1
ATOM 2055 C C . GLY B 1 98 ? -15.164 -12.844 -16.172 1 70.5 98 GLY B C 1
ATOM 2056 O O . GLY B 1 98 ? -15.703 -11.742 -16.297 1 70.5 98 GLY B O 1
ATOM 2057 N N . THR B 1 99 ? -15.648 -13.992 -15.531 1 69.5 99 THR B N 1
ATOM 2058 C CA . THR B 1 99 ? -16.688 -13.781 -14.523 1 69.5 99 THR B CA 1
ATOM 2059 C C . THR B 1 99 ? -16.062 -13.617 -13.141 1 69.5 99 THR B C 1
ATOM 2061 O O . THR B 1 99 ? -14.938 -14.055 -12.906 1 69.5 99 THR B O 1
ATOM 2064 N N . LEU B 1 100 ? -16.828 -12.789 -12.352 1 74.12 100 LEU B N 1
ATOM 2065 C CA . LEU B 1 100 ? -16.406 -12.633 -10.961 1 74.12 100 LEU B CA 1
ATOM 2066 C C . LEU B 1 100 ? -16.859 -13.828 -10.125 1 74.12 100 LEU B C 1
ATOM 2068 O O . LEU B 1 100 ? -17.984 -14.32 -10.281 1 74.12 100 LEU B O 1
ATOM 2072 N N . ARG B 1 101 ? -15.914 -14.398 -9.453 1 76.44 101 ARG B N 1
ATOM 2073 C CA . ARG B 1 101 ? -16.25 -15.383 -8.43 1 76.44 101 ARG B CA 1
ATOM 2074 C C . ARG B 1 101 ? -16.812 -14.711 -7.184 1 76.44 101 ARG B C 1
ATOM 2076 O O . ARG B 1 101 ? -16.688 -13.492 -7.02 1 76.44 101 ARG B O 1
ATOM 2083 N N . ASN B 1 102 ? -17.484 -15.477 -6.379 1 72.62 102 ASN B N 1
ATOM 2084 C CA . ASN B 1 102 ? -18.094 -14.93 -5.168 1 72.62 102 ASN B CA 1
ATOM 2085 C C . ASN B 1 102 ? -17.062 -14.188 -4.316 1 72.62 102 ASN B C 1
ATOM 2087 O O . ASN B 1 102 ? -17.312 -13.07 -3.865 1 72.62 102 ASN B O 1
ATOM 2091 N N . LEU B 1 103 ? -15.906 -14.773 -4.18 1 73.12 103 LEU B N 1
AT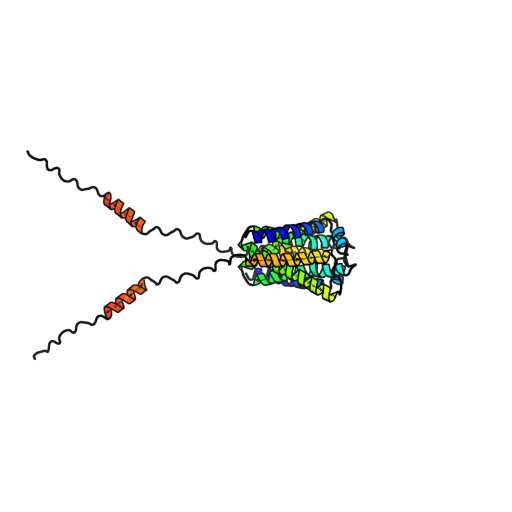OM 2092 C CA . LEU B 1 103 ? -14.875 -14.141 -3.365 1 73.12 103 LEU B CA 1
ATOM 2093 C C . LEU B 1 103 ? -14.445 -12.812 -3.975 1 73.12 103 LEU B C 1
ATOM 2095 O O . LEU B 1 103 ? -14.148 -11.859 -3.252 1 73.12 103 LEU B O 1
ATOM 2099 N N . ASP B 1 104 ? -14.539 -12.68 -5.203 1 82.06 104 ASP B N 1
ATOM 2100 C CA . ASP B 1 104 ? -14.133 -11.461 -5.895 1 82.06 104 ASP B CA 1
ATOM 2101 C C . ASP B 1 104 ? -15.195 -10.367 -5.75 1 82.06 104 ASP B C 1
ATOM 2103 O O . ASP B 1 104 ? -14.867 -9.188 -5.637 1 82.06 104 ASP B O 1
ATOM 2107 N N . ILE B 1 105 ? -16.375 -10.852 -5.707 1 84.81 105 ILE B N 1
ATOM 2108 C CA . ILE B 1 105 ? -17.469 -9.906 -5.504 1 84.81 105 ILE B CA 1
ATOM 2109 C C . ILE B 1 105 ? -17.406 -9.328 -4.094 1 84.81 105 ILE B C 1
ATOM 2111 O O . ILE B 1 105 ? -17.594 -8.125 -3.896 1 84.81 105 ILE B O 1
ATOM 2115 N N . GLY B 1 106 ? -17.125 -10.242 -3.162 1 89.31 106 GLY B N 1
ATOM 2116 C CA . GLY B 1 106 ? -16.953 -9.773 -1.798 1 89.31 106 GLY B CA 1
ATOM 2117 C C . GLY B 1 106 ? -15.82 -8.781 -1.644 1 89.31 106 GLY B C 1
ATOM 2118 O O . GLY B 1 106 ? -15.969 -7.75 -0.991 1 89.31 106 GLY B O 1
ATOM 2119 N N . ALA B 1 107 ? -14.711 -9.102 -2.275 1 90.12 107 ALA B N 1
ATOM 2120 C CA . ALA B 1 107 ? -13.539 -8.234 -2.193 1 90.12 107 ALA B CA 1
ATOM 2121 C C . ALA B 1 107 ? -13.805 -6.895 -2.881 1 90.12 107 ALA B C 1
ATOM 2123 O O . ALA B 1 107 ? -13.422 -5.84 -2.373 1 90.12 107 ALA B O 1
ATOM 2124 N N . LEU B 1 108 ? -14.484 -6.957 -3.992 1 93 108 LEU B N 1
ATOM 2125 C CA . LEU B 1 108 ? -14.812 -5.734 -4.715 1 93 108 LEU B CA 1
ATOM 2126 C C . LEU B 1 108 ? -15.766 -4.859 -3.906 1 93 108 LEU B C 1
ATOM 2128 O O . LEU B 1 108 ? -15.586 -3.643 -3.836 1 93 108 LEU B O 1
ATOM 2132 N N . SER B 1 109 ? -16.781 -5.5 -3.34 1 95.12 109 SER B N 1
ATOM 2133 C CA . SER B 1 109 ? -17.719 -4.77 -2.502 1 95.12 109 SER B CA 1
ATOM 2134 C C . SER B 1 109 ? -17.016 -4.125 -1.311 1 95.12 109 SER B C 1
ATOM 2136 O O . SER B 1 109 ? -17.312 -2.982 -0.955 1 95.12 109 SER B O 1
ATOM 2138 N N . TYR B 1 110 ? -16.125 -4.875 -0.748 1 95.56 110 TYR B N 1
ATOM 2139 C CA . TYR B 1 110 ? -15.367 -4.336 0.37 1 95.56 110 TYR B CA 1
ATOM 2140 C C . TYR B 1 110 ? -14.555 -3.117 -0.059 1 95.56 110 TYR B C 1
ATOM 2142 O O . TYR B 1 110 ? -14.523 -2.107 0.648 1 95.56 110 TYR B O 1
ATOM 2150 N N . LYS B 1 111 ? -13.891 -3.211 -1.168 1 96.62 111 LYS B N 1
ATOM 2151 C CA . LYS B 1 111 ? -13.062 -2.119 -1.67 1 96.62 111 LYS B CA 1
ATOM 2152 C C . LYS B 1 111 ? -13.898 -0.875 -1.948 1 96.62 111 LYS B C 1
ATOM 2154 O O . LYS B 1 111 ? -13.523 0.233 -1.56 1 96.62 111 LYS B O 1
ATOM 2159 N N . LEU B 1 112 ? -15.078 -1.061 -2.529 1 97.44 112 LEU B N 1
ATOM 2160 C CA . LEU B 1 112 ? -15.977 0.045 -2.834 1 97.44 112 LEU B CA 1
ATOM 2161 C C . LEU B 1 112 ? -16.516 0.683 -1.554 1 97.44 112 LEU B C 1
ATOM 2163 O O . LEU B 1 112 ? -16.516 1.909 -1.424 1 97.44 112 LEU B O 1
ATOM 2167 N N . LEU B 1 113 ? -16.891 -0.184 -0.672 1 97.81 113 LEU B N 1
ATOM 2168 C CA . LEU B 1 113 ? -17.422 0.304 0.597 1 97.81 113 LEU B CA 1
ATOM 2169 C C . LEU B 1 113 ? -16.359 1.059 1.378 1 97.81 113 LEU B C 1
ATOM 2171 O O . LEU B 1 113 ? -16.625 2.119 1.944 1 97.81 113 LEU B O 1
ATOM 2175 N N . SER B 1 114 ? -15.188 0.519 1.372 1 98.12 114 SER B N 1
ATOM 2176 C CA . SER B 1 114 ? -14.078 1.154 2.076 1 98.12 114 SER B CA 1
ATOM 2177 C C . SER B 1 114 ? -13.75 2.52 1.478 1 98.12 114 SER B C 1
ATOM 2179 O O . SER B 1 114 ? -13.531 3.488 2.209 1 98.12 114 SER B O 1
ATOM 2181 N N . ALA B 1 115 ? -13.727 2.605 0.183 1 98.19 115 ALA B N 1
ATOM 2182 C CA . ALA B 1 115 ? -13.469 3.881 -0.483 1 98.19 115 ALA B CA 1
ATOM 2183 C C . ALA B 1 115 ? -14.547 4.906 -0.135 1 98.19 115 ALA B C 1
ATOM 2185 O O . ALA B 1 115 ? -14.234 6.066 0.158 1 98.19 115 ALA B O 1
ATOM 2186 N N . LEU B 1 116 ? -15.797 4.496 -0.138 1 98.38 116 LEU B N 1
ATOM 2187 C CA . LEU B 1 116 ? -16.922 5.387 0.146 1 98.38 116 LEU B CA 1
ATOM 2188 C C . LEU B 1 116 ? -16.891 5.852 1.599 1 98.38 116 LEU B C 1
ATOM 2190 O O . LEU B 1 116 ? -17.109 7.031 1.883 1 98.38 116 LEU B O 1
ATOM 2194 N N . LEU B 1 117 ? -16.625 4.93 2.516 1 98.56 117 LEU B N 1
ATOM 2195 C CA . LEU B 1 117 ? -16.531 5.289 3.926 1 98.56 117 LEU B CA 1
ATOM 2196 C C . LEU B 1 117 ? -15.391 6.27 4.168 1 98.56 117 LEU B C 1
ATOM 2198 O O . LEU B 1 117 ? -15.531 7.211 4.953 1 98.56 117 LEU B O 1
ATOM 2202 N N . ALA B 1 118 ? -14.258 6.027 3.506 1 98.44 118 ALA B N 1
ATOM 2203 C CA . ALA B 1 118 ? -13.133 6.945 3.65 1 98.44 118 ALA B CA 1
ATOM 2204 C C . ALA B 1 118 ? -13.477 8.328 3.098 1 98.44 118 ALA B C 1
ATOM 2206 O O . ALA B 1 118 ? -13.125 9.344 3.691 1 98.44 118 ALA B O 1
ATOM 2207 N N . LEU B 1 119 ? -14.188 8.367 1.964 1 98.12 119 LEU B N 1
ATOM 2208 C CA . LEU B 1 119 ? -14.625 9.633 1.382 1 98.12 119 LEU B CA 1
ATOM 2209 C C . LEU B 1 119 ? -15.578 10.367 2.32 1 98.12 119 LEU B C 1
ATOM 2211 O O . LEU B 1 119 ? -15.461 11.578 2.504 1 98.12 119 LEU B O 1
ATOM 2215 N N . LEU B 1 120 ? -16.484 9.594 2.885 1 98 120 LEU B N 1
ATOM 2216 C CA . LEU B 1 120 ? -17.438 10.188 3.826 1 98 120 LEU B CA 1
ATOM 2217 C C . LEU B 1 120 ? -16.703 10.734 5.051 1 98 120 LEU B C 1
ATOM 2219 O O . LEU B 1 120 ? -17.047 11.82 5.539 1 98 120 LEU B O 1
ATOM 2223 N N . ALA B 1 121 ? -15.758 9.977 5.52 1 97.88 121 ALA B N 1
ATOM 2224 C CA . ALA B 1 121 ? -14.977 10.438 6.664 1 97.88 121 ALA B CA 1
ATOM 2225 C C . ALA B 1 121 ? -14.234 11.727 6.336 1 97.88 121 ALA B C 1
ATOM 2227 O O . ALA B 1 121 ? -14.156 12.633 7.168 1 97.88 121 ALA B O 1
ATOM 2228 N N . LEU B 1 122 ? -13.719 11.859 5.172 1 95.69 122 LEU B N 1
ATOM 2229 C CA . LEU B 1 122 ? -13.023 13.062 4.738 1 95.69 122 LEU B CA 1
ATOM 2230 C C . LEU B 1 122 ? -13.969 14.258 4.699 1 95.69 122 LEU B C 1
ATOM 2232 O O . LEU B 1 122 ? -13.602 15.359 5.109 1 95.69 122 LEU B O 1
ATOM 2236 N N . TYR B 1 123 ? -15.109 13.984 4.25 1 94.88 123 TYR B N 1
ATOM 2237 C CA . TYR B 1 123 ? -16.094 15.055 4.133 1 94.88 123 TYR B CA 1
ATOM 2238 C C . TYR B 1 123 ? -16.531 15.547 5.504 1 94.88 123 TYR B C 1
ATOM 2240 O O . TYR B 1 123 ? -16.875 16.719 5.668 1 94.88 123 TYR B O 1
ATOM 2248 N N . ARG B 1 124 ? -16.484 14.695 6.395 1 93.06 124 ARG B N 1
ATOM 2249 C CA . ARG B 1 124 ? -16.938 15.047 7.738 1 93.06 124 ARG B CA 1
ATOM 2250 C C . ARG B 1 124 ? -15.82 15.703 8.539 1 93.06 124 ARG B C 1
ATOM 2252 O O . ARG B 1 124 ? -16.062 16.25 9.617 1 93.06 124 ARG B O 1
ATOM 2259 N N . LEU B 1 125 ? -14.625 15.531 8.07 1 88.81 125 LEU B N 1
ATOM 2260 C CA . LEU B 1 125 ? -13.516 16.156 8.789 1 88.81 125 LEU B CA 1
ATOM 2261 C C . LEU B 1 125 ? -13.594 17.672 8.711 1 88.81 125 LEU B C 1
ATOM 2263 O O . LEU B 1 125 ? -13.906 18.219 7.652 1 88.81 125 LEU B O 1
ATOM 2267 N N . LYS B 1 126 ? -13.789 18.297 9.805 1 70.81 126 LYS B N 1
ATOM 2268 C CA . LYS B 1 126 ? -13.891 19.766 9.867 1 70.81 126 LYS B CA 1
ATOM 2269 C C . LYS B 1 126 ? -12.703 20.422 9.18 1 70.81 126 LYS B C 1
ATOM 2271 O O . LYS B 1 126 ? -11.578 19.938 9.266 1 70.81 126 LYS B O 1
ATOM 2276 N N . PRO B 1 127 ? -13.031 21.375 8.352 1 62.41 127 PRO B N 1
ATOM 2277 C CA . PRO B 1 127 ? -11.984 22.078 7.602 1 62.41 127 PRO B CA 1
ATOM 2278 C C . PRO B 1 127 ? -10.875 22.625 8.5 1 62.41 127 PRO B C 1
ATOM 2280 O O . PRO B 1 127 ? -11.125 22.984 9.648 1 62.41 127 PRO B O 1
ATOM 2283 N N . GLU B 1 128 ? -9.719 22.156 8.414 1 55.44 128 GLU B N 1
ATOM 2284 C CA . GLU B 1 128 ? -8.586 22.781 9.102 1 55.44 128 GLU B CA 1
ATOM 2285 C C . GLU B 1 128 ? -8.781 24.281 9.227 1 55.44 128 GLU B C 1
ATOM 2287 O O . GLU B 1 128 ? -9.18 24.953 8.266 1 55.44 128 GLU B O 1
ATOM 2292 N N . PRO B 1 129 ? -8.953 24.891 10.367 1 50.69 129 PRO B N 1
ATOM 2293 C CA . PRO B 1 129 ? -9.164 26.344 10.469 1 50.69 129 PRO B CA 1
ATOM 2294 C C . PRO B 1 129 ? -8.25 27.141 9.531 1 50.69 129 PRO B C 1
ATOM 2296 O O . PRO B 1 129 ? -7.051 26.844 9.445 1 50.69 129 PRO B O 1
ATOM 2299 N N . ALA B 1 130 ? -8.703 27.641 8.438 1 51.16 130 ALA B N 1
ATOM 2300 C CA . ALA B 1 130 ? -7.957 28.594 7.613 1 51.16 130 ALA B CA 1
ATOM 2301 C C . ALA B 1 130 ? -7.148 29.547 8.477 1 51.16 130 ALA B C 1
ATOM 2303 O O . ALA B 1 130 ? -7.633 30.016 9.516 1 51.16 130 ALA B O 1
ATOM 2304 N N . VAL B 1 131 ? -5.84 29.328 8.539 1 51.88 131 VAL B N 1
ATOM 2305 C CA . VAL B 1 131 ? -5.047 30.344 9.227 1 51.88 131 VAL B CA 1
ATOM 2306 C C . VAL B 1 131 ? -5.668 31.719 9.023 1 51.88 131 VAL B C 1
ATOM 2308 O O . VAL B 1 131 ? -5.867 32.156 7.883 1 51.88 131 VAL B O 1
ATOM 2311 N N . ALA B 1 132 ? -6.297 32.312 9.93 1 54.91 132 ALA B N 1
ATOM 2312 C CA . ALA B 1 132 ? -6.879 33.656 9.867 1 54.91 132 ALA B CA 1
ATOM 2313 C C . ALA B 1 132 ? -5.906 34.656 9.227 1 54.91 132 ALA B C 1
ATOM 2315 O O . ALA B 1 132 ? -4.703 34.594 9.484 1 54.91 132 ALA B O 1
ATOM 2316 N N . PRO B 1 133 ? -6.105 35.219 8.078 1 55.22 133 PRO B N 1
ATOM 2317 C CA . PRO B 1 133 ? -5.168 36.219 7.555 1 55.22 133 PRO B CA 1
ATOM 2318 C C . PRO B 1 133 ? -4.586 37.094 8.648 1 55.22 133 PRO B C 1
ATOM 2320 O O . PRO B 1 133 ? -5.242 37.344 9.664 1 55.22 133 PRO B O 1
ATOM 2323 N N . PRO B 1 134 ? -3.27 37.188 8.711 1 57.59 134 PRO B N 1
ATOM 2324 C CA . PRO B 1 134 ? -2.744 38.094 9.742 1 57.59 134 PRO B CA 1
ATOM 2325 C C . PRO B 1 134 ? -3.598 39.344 9.922 1 57.59 134 PRO B C 1
ATOM 2327 O O . PRO B 1 134 ? -4.141 39.844 8.945 1 57.59 134 PRO B O 1
ATOM 2330 N N . LEU B 1 135 ? -4.094 39.594 11 1 62.19 135 LEU B N 1
ATOM 2331 C CA . LEU B 1 135 ? -4.816 40.844 11.281 1 62.19 135 LEU B CA 1
ATOM 2332 C C . LEU B 1 135 ? -4.129 42.031 10.625 1 62.19 135 LEU B C 1
ATOM 2334 O O . LEU B 1 135 ? -2.902 42.062 10.531 1 62.19 135 LEU B O 1
ATOM 2338 N N . PRO B 1 136 ? -4.676 42.812 9.883 1 60.75 136 PRO B N 1
ATOM 2339 C CA . PRO B 1 136 ? -4.023 44 9.305 1 60.75 136 PRO B CA 1
ATOM 2340 C C . PRO B 1 136 ? -3.129 44.75 10.297 1 60.75 136 PRO B C 1
ATOM 2342 O O . PRO B 1 136 ? -3.424 44.781 11.492 1 60.75 136 PRO B O 1
ATOM 2345 N N . ALA B 1 137 ? -1.87 45.031 10.016 1 63.06 137 ALA B N 1
ATOM 2346 C CA . ALA B 1 137 ? -0.951 45.781 10.875 1 63.06 137 ALA B CA 1
ATOM 2347 C C . ALA B 1 137 ? -1.651 46.969 11.523 1 63.06 137 ALA B C 1
ATOM 2349 O O . ALA B 1 137 ? -2.398 47.688 10.867 1 63.06 137 ALA B O 1
ATOM 2350 N N . THR B 1 138 ? -1.893 47 12.75 1 64.75 138 THR B N 1
ATOM 2351 C CA . THR B 1 138 ? -2.383 48.188 13.445 1 64.75 138 THR B CA 1
ATOM 2352 C C . THR B 1 138 ? -1.729 49.438 12.891 1 64.75 138 THR B C 1
ATOM 2354 O O . THR B 1 138 ? -0.508 49.5 12.727 1 64.75 138 THR B O 1
ATOM 2357 N N . PRO B 1 139 ? -2.316 50.438 12.312 1 62.31 139 PRO B N 1
ATOM 2358 C CA . PRO B 1 139 ? -1.672 51.656 11.797 1 62.31 139 PRO B CA 1
ATOM 2359 C C . PRO B 1 139 ? -0.653 52.219 12.766 1 62.31 139 PRO B C 1
ATOM 2361 O O . PRO B 1 139 ? -0.827 52.125 13.984 1 62.31 139 PRO B O 1
ATOM 2364 N N . ALA B 1 140 ? 0.572 52.594 12.484 1 63.62 140 ALA B N 1
ATOM 2365 C CA . ALA B 1 140 ? 1.6 53.219 13.312 1 63.62 140 ALA B CA 1
ATOM 2366 C C . ALA B 1 140 ? 1.018 54.375 14.141 1 63.62 140 ALA B C 1
ATOM 2368 O O . ALA B 1 140 ? 0.141 55.094 13.672 1 63.62 140 ALA B O 1
ATOM 2369 N N . PRO B 1 141 ? 1.164 54.438 15.352 1 62.41 141 PRO B N 1
ATOM 2370 C CA . PRO B 1 141 ? 0.604 55.5 16.156 1 62.41 141 PRO B CA 1
ATOM 2371 C C . PRO B 1 141 ? 0.843 56.906 15.547 1 62.41 141 PRO B C 1
ATOM 2373 O O . PRO B 1 141 ? 0.134 57.844 15.875 1 62.41 141 PRO B O 1
ATOM 2376 N N . GLY B 1 142 ? 1.895 57.062 14.68 1 63.28 142 GLY B N 1
ATOM 2377 C CA . GLY B 1 142 ? 2.221 58.344 14.117 1 63.28 142 GLY B CA 1
ATOM 2378 C C . GLY B 1 142 ? 1.256 58.812 13.039 1 63.28 142 GLY B C 1
ATOM 2379 O O . GLY B 1 142 ? 1.325 59.938 12.562 1 63.28 142 GLY B O 1
ATOM 2380 N N . ALA B 1 143 ? 0.533 57.938 12.547 1 64.25 143 ALA B N 1
ATOM 2381 C CA . ALA B 1 143 ? -0.356 58.344 11.453 1 64.25 143 ALA B CA 1
ATOM 2382 C C . ALA B 1 143 ? -1.487 59.219 11.945 1 64.25 143 ALA B C 1
ATOM 2384 O O . ALA B 1 143 ?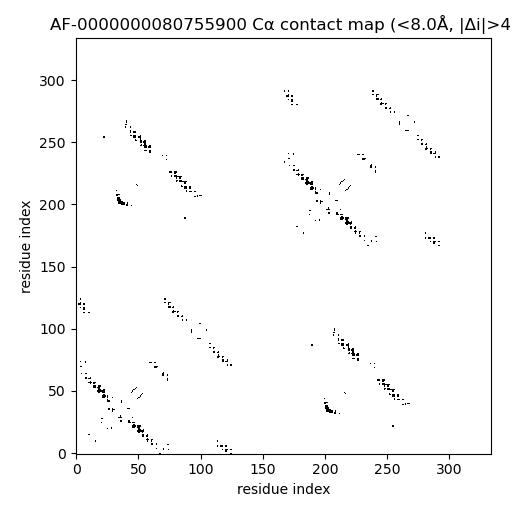 -1.923 60.125 11.242 1 64.25 143 ALA B O 1
ATOM 2385 N N . PHE B 1 144 ? -1.902 59.062 13.188 1 62.69 144 PHE B N 1
ATOM 2386 C CA . PHE B 1 144 ? -2.91 59.906 13.812 1 62.69 144 PHE B CA 1
ATOM 2387 C C . PHE B 1 144 ? -2.355 61.312 14.062 1 62.69 144 PHE B C 1
ATOM 2389 O O . PHE B 1 144 ? -3.062 62.312 13.891 1 62.69 144 PHE B O 1
ATOM 2396 N N . ASP B 1 145 ? -0.983 61.344 14.375 1 63.5 145 ASP B N 1
ATOM 2397 C CA . ASP B 1 145 ? -0.354 62.656 14.648 1 63.5 145 ASP B CA 1
ATOM 2398 C C . ASP B 1 145 ? -0.238 63.469 13.375 1 63.5 145 ASP B C 1
ATOM 2400 O O . ASP B 1 145 ? -0.447 64.688 13.406 1 63.5 145 ASP B O 1
ATOM 2404 N N . ASP B 1 146 ? 0.015 62.875 12.297 1 64.19 146 ASP B N 1
ATOM 2405 C CA . ASP B 1 146 ? 0.166 63.594 11.047 1 64.19 146 ASP B CA 1
ATOM 2406 C C . ASP B 1 146 ? -1.173 64.188 10.578 1 64.19 146 ASP B C 1
ATOM 2408 O O . ASP B 1 146 ? -1.239 65.312 10.102 1 64.19 146 ASP B O 1
ATOM 2412 N N . ASP B 1 147 ? -2.221 63.531 10.836 1 67.31 147 ASP B N 1
ATOM 2413 C CA . ASP B 1 147 ? -3.541 64 10.445 1 67.31 147 ASP B CA 1
ATOM 2414 C C . ASP B 1 147 ? -3.992 65.125 11.352 1 67.31 147 ASP B C 1
ATOM 2416 O O . ASP B 1 147 ? -4.602 66.125 10.883 1 67.31 147 ASP B O 1
ATOM 2420 N N . PHE B 1 148 ? -3.551 65.188 12.625 1 69.19 148 PHE B N 1
ATOM 2421 C CA . PHE B 1 148 ? -3.85 66.25 13.57 1 69.19 148 PHE B CA 1
ATOM 2422 C C . PHE B 1 148 ? -3.078 67.5 13.227 1 69.19 148 PHE B C 1
ATOM 2424 O O . PHE B 1 148 ? -3.625 68.625 13.289 1 69.19 148 PHE B O 1
ATOM 2431 N N . GLU B 1 149 ? -1.859 67.375 12.805 1 70.25 149 GLU B N 1
ATOM 2432 C CA . GLU B 1 149 ? -1.064 68.562 12.43 1 70.25 149 GLU B CA 1
ATOM 2433 C C . GLU B 1 149 ? -1.584 69.188 11.133 1 70.25 149 GLU B C 1
ATOM 2435 O O . GLU B 1 149 ? -1.622 70.375 11 1 70.25 149 GLU B O 1
ATOM 2440 N N . ARG B 1 150 ? -2.002 68.5 10.258 1 70.88 150 ARG B N 1
ATOM 2441 C CA . ARG B 1 150 ? -2.557 69 9.008 1 70.88 150 ARG B CA 1
ATOM 2442 C C . ARG B 1 150 ? -3.869 69.688 9.25 1 70.88 150 ARG B C 1
ATOM 2444 O O . ARG B 1 150 ? -4.125 70.75 8.633 1 70.88 150 ARG B O 1
ATOM 2451 N N . LEU B 1 151 ? -4.645 69.25 10.227 1 68.5 151 LEU B N 1
ATOM 2452 C CA . LEU B 1 151 ? -5.898 69.938 10.555 1 68.5 151 LEU B CA 1
ATOM 2453 C C . LEU B 1 151 ? -5.641 71.312 11.234 1 68.5 151 LEU B C 1
ATOM 2455 O O . LEU B 1 151 ? -6.363 72.25 11.008 1 68.5 151 LEU B O 1
ATOM 2459 N N . HIS B 1 152 ? -4.57 71.5 12.023 1 67 152 HIS B N 1
ATOM 2460 C CA . HIS B 1 152 ? -4.234 72.688 12.703 1 67 152 HIS B CA 1
ATOM 2461 C C . HIS B 1 152 ? -3.57 73.688 11.758 1 67 152 HIS B C 1
ATOM 2463 O O . HIS B 1 152 ? -3.621 74.938 11.984 1 67 152 HIS B O 1
ATOM 2469 N N . ARG B 1 153 ? -2.951 73.25 10.75 1 68.44 153 ARG B N 1
ATOM 2470 C CA . ARG B 1 153 ? -2.311 74.188 9.781 1 68.44 153 ARG B CA 1
ATOM 2471 C C . ARG B 1 153 ? -3.334 74.75 8.836 1 68.44 153 ARG B C 1
ATOM 2473 O O . ARG B 1 153 ? -3.131 75.875 8.312 1 68.44 153 ARG B O 1
ATOM 2480 N N . GLN B 1 154 ? -4.406 74.125 8.672 1 58.34 154 GLN B N 1
ATOM 2481 C CA . GLN B 1 154 ? -5.418 74.688 7.77 1 58.34 154 GLN B CA 1
ATOM 2482 C C . GLN B 1 154 ? -6.27 75.75 8.461 1 58.34 154 GLN B C 1
ATOM 2484 O O . GLN B 1 154 ? -7.246 76.25 7.895 1 58.34 154 GLN B O 1
ATOM 2489 N N . GLU B 1 155 ? -6.035 76 9.758 1 58.09 155 GLU B N 1
ATOM 2490 C CA . GLU B 1 155 ? -6.785 77.125 10.336 1 58.09 155 GLU B CA 1
ATOM 2491 C C . GLU B 1 155 ? -6.406 78.438 9.688 1 58.09 155 GLU B C 1
ATOM 2493 O O . GLU B 1 155 ? -5.223 78.75 9.562 1 58.09 155 GLU B O 1
ATOM 2498 N N . PRO B 1 156 ? -7.242 79.125 8.961 1 59.31 156 PRO B N 1
ATOM 2499 C CA . PRO B 1 156 ? -6.934 80.375 8.289 1 59.31 156 PRO B CA 1
ATOM 2500 C C . PRO B 1 156 ? -6.301 81.438 9.227 1 59.31 156 PRO B C 1
ATOM 2502 O O . PRO B 1 156 ? -6.641 81.438 10.414 1 59.31 156 PRO B O 1
ATOM 2505 N N . SER B 1 157 ? -5.074 81.875 9.062 1 58.56 157 SER B N 1
ATOM 2506 C CA . SER B 1 157 ? -4.445 83 9.789 1 58.56 157 SER B CA 1
ATOM 2507 C C . SER B 1 157 ? -5.383 84.188 9.906 1 58.56 157 SER B C 1
ATOM 2509 O O . SER B 1 157 ? -6.066 84.562 8.945 1 58.56 157 SER B O 1
ATOM 2511 N N . PRO B 1 158 ? -5.793 84.625 11.078 1 56.19 158 PRO B N 1
ATOM 2512 C CA . PRO B 1 158 ? -6.617 85.812 11.141 1 56.19 158 PRO B CA 1
ATOM 2513 C C . PRO B 1 158 ? -6.027 87 10.344 1 56.19 158 PRO B C 1
ATOM 2515 O O . PRO B 1 158 ? -4.805 87.125 10.242 1 56.19 158 PRO B O 1
ATOM 2518 N N . ASP B 1 159 ? -6.652 87.5 9.367 1 52.66 159 ASP B N 1
ATOM 2519 C CA . ASP B 1 159 ? -6.312 88.688 8.555 1 52.66 159 ASP B CA 1
ATOM 2520 C C . ASP B 1 159 ? -5.855 89.875 9.422 1 52.66 159 ASP B C 1
ATOM 2522 O O . ASP B 1 159 ? -6.598 90.312 10.297 1 52.66 159 ASP B O 1
ATOM 2526 N N . ARG B 1 160 ? -4.59 90.062 9.719 1 54.09 160 ARG B N 1
ATOM 2527 C CA . ARG B 1 160 ? -4.102 91.25 10.375 1 54.09 160 ARG B CA 1
ATOM 2528 C C . ARG B 1 160 ? -4.57 92.5 9.633 1 54.09 160 ARG B C 1
ATOM 2530 O O . ARG B 1 160 ? -4.547 92.562 8.406 1 54.09 160 ARG B O 1
ATOM 2537 N N . PRO B 1 161 ? -5.426 93.375 10.312 1 53.69 161 PRO B N 1
ATOM 2538 C CA . PRO B 1 161 ? -5.906 94.625 9.688 1 53.69 161 PRO B CA 1
ATOM 2539 C C . PRO B 1 161 ? -4.777 95.438 9.078 1 53.69 161 PRO B C 1
ATOM 2541 O O . PRO B 1 161 ? -3.646 95.438 9.57 1 53.69 161 PRO B O 1
ATOM 2544 N N . ASP B 1 162 ? -4.762 95.625 7.793 1 49.62 162 ASP B N 1
ATOM 2545 C CA . ASP B 1 162 ? -3.877 96.5 6.992 1 49.62 162 ASP B CA 1
ATOM 2546 C C . ASP B 1 162 ? -3.76 97.875 7.594 1 49.62 162 ASP B C 1
ATOM 2548 O O . ASP B 1 162 ? -4.758 98.562 7.734 1 49.62 162 ASP B O 1
ATOM 2552 N N . GLU B 1 163 ? -2.967 98.125 8.562 1 48.66 163 GLU B N 1
ATOM 2553 C CA . GLU B 1 163 ? -2.658 99.438 9 1 48.66 163 GLU B CA 1
ATOM 2554 C C . GLU B 1 163 ? -2.25 100.375 7.824 1 48.66 163 GLU B C 1
ATOM 2556 O O . GLU B 1 163 ? -1.262 100.062 7.141 1 48.66 163 GLU B O 1
ATOM 2561 N N . THR B 1 164 ? -3.186 100.938 7.074 1 48.72 164 THR B N 1
ATOM 2562 C CA . THR B 1 164 ? -2.971 102 6.141 1 48.72 164 THR B CA 1
ATOM 2563 C C . THR B 1 164 ? -2.098 103.062 6.77 1 48.72 164 THR B C 1
ATOM 2565 O O . THR B 1 164 ? -2.393 103.562 7.863 1 48.72 164 THR B O 1
ATOM 2568 N N . ARG B 1 165 ? -0.835 103.062 6.43 1 47.31 165 ARG B N 1
ATOM 2569 C CA . ARG B 1 165 ? 0.167 104.125 6.66 1 47.31 165 ARG B CA 1
ATOM 2570 C C . ARG B 1 165 ? -0.351 105.438 6.23 1 47.31 165 ARG B C 1
ATOM 2572 O O . ARG B 1 165 ? -0.717 105.688 5.07 1 47.31 165 ARG B O 1
ATOM 2579 N N . HIS B 1 166 ? -1.021 106.25 7.109 1 44.16 166 HIS B N 1
ATOM 2580 C CA . HIS B 1 166 ? -1.207 107.688 7.004 1 44.16 166 HIS B CA 1
ATOM 2581 C C . HIS B 1 166 ? 0.11 108.375 6.695 1 44.16 166 HIS B C 1
ATOM 2583 O O . HIS B 1 166 ? 0.861 108.75 7.609 1 44.16 166 HIS B O 1
ATOM 2589 N N . ASP B 1 167 ? 0.864 108.062 5.66 1 31.64 167 ASP B N 1
ATOM 2590 C CA . ASP B 1 167 ? 1.621 109.25 5.238 1 31.64 167 ASP B CA 1
ATOM 2591 C C . ASP B 1 167 ? 0.754 110.188 4.402 1 31.64 167 ASP B C 1
ATOM 2593 O O . ASP B 1 167 ? -0.059 109.688 3.594 1 31.64 167 ASP B O 1
#

Secondary structure (DSSP, 8-state):
-HHHHHHHHHHHHHHHHHHHHHHH-HHHHHHHTTEEE-SHHHHHHHIIIIIIHHHHHHHHHHHHTT-HHHHHHHHHHHHHHHHHHHHHHHHHHHHH-PPPPHHHHHHHHHHHHHHHHHHHHHHHS---------------HHHHHHHHHHHHHTS------------/-HHHHHHHHHHHHHHHHHHHHHHH-HHHHHHHTTEEE-SHHHHHHHIIIIIIHHHHHHHHHHHHTT-HHHHHHHHHHHHHHHHHHHHHHHHHHHHH-PPPPHHHHHHHHHHHHHHHHHHHHHHHS---------------HHHHHHHHHHHHHTS------------

Solvent-accessible surface area (backbone atoms only — not comparable to full-atom values): 17674 Å² total; per-residue (Å²): 109,66,68,44,42,49,57,38,50,51,48,23,51,52,32,33,51,51,8,47,46,21,47,74,36,31,67,62,51,34,45,77,46,35,30,45,67,77,36,73,63,22,40,40,48,37,15,18,58,56,5,12,38,29,37,9,49,17,51,40,36,55,60,22,62,77,39,76,82,40,38,56,58,46,32,52,40,45,30,40,25,25,48,30,28,51,50,30,41,54,51,35,39,69,72,64,68,56,78,79,48,71,70,51,48,52,52,48,51,47,34,51,50,50,22,51,53,28,48,52,36,56,69,64,49,72,75,72,77,70,77,69,72,77,71,75,79,75,77,62,79,61,59,61,52,54,55,52,51,55,60,62,64,65,53,77,74,80,80,72,80,78,77,74,75,87,118,109,66,67,44,42,49,58,38,48,52,47,24,51,51,32,32,51,50,6,48,45,20,47,76,35,30,66,63,51,34,45,76,46,34,30,44,66,78,36,71,62,21,41,38,50,37,16,18,58,55,4,12,39,30,37,10,50,18,49,39,38,56,60,20,61,78,39,76,82,38,37,57,57,47,32,51,40,44,29,40,25,28,48,30,28,49,50,30,40,54,50,35,40,66,74,66,68,55,78,81,48,70,71,50,49,52,51,48,50,49,34,52,50,51,22,50,52,30,49,51,35,57,69,64,49,73,75,73,77,69,78,69,72,76,72,75,78,75,77,62,79,63,60,62,53,54,56,52,51,56,58,62,65,65,52,76,75,80,79,73,80,78,76,76,76,86,120

Radius of gyration: 35.5 Å; Cα contacts (8 Å, |Δi|>4): 389; chains: 2; bounding box: 38×133×100 Å